Protein AF-0000000081641630 (afdb_homodimer)

Solvent-accessible surface area (backbone atoms only — not comparable to full-atom values): 17815 Å² total; per-residue (Å²): 128,77,68,77,61,37,68,64,51,70,68,59,49,27,47,56,30,11,55,51,42,49,49,49,49,51,52,48,41,62,72,58,38,92,75,31,48,50,76,44,72,82,42,74,67,51,36,57,51,24,17,53,51,39,49,52,48,48,52,51,45,73,73,31,63,86,74,48,56,69,68,59,50,37,53,52,44,39,53,50,51,50,49,49,36,38,51,52,35,52,58,31,46,74,74,73,62,45,46,53,51,28,66,85,47,90,57,39,56,95,24,46,33,52,59,81,44,48,65,58,41,42,54,48,46,50,48,40,44,67,61,44,50,53,49,54,74,30,27,25,38,42,67,76,80,74,70,70,73,68,72,68,78,75,78,68,76,71,83,119,128,79,68,76,60,37,69,63,51,70,68,59,49,26,48,54,28,11,55,50,43,49,48,49,49,52,54,50,41,63,72,58,38,93,76,30,48,51,76,44,70,84,42,75,66,51,37,58,50,24,18,54,50,39,49,50,46,49,52,51,45,73,73,32,64,87,76,47,56,68,69,58,50,38,52,50,44,40,52,50,51,49,48,49,37,38,51,53,34,54,59,31,46,75,73,73,61,45,44,54,51,28,66,87,49,90,58,40,55,95,24,46,32,50,60,80,46,48,63,56,41,41,54,48,44,49,46,40,45,68,62,44,48,52,47,54,74,29,28,24,40,42,67,78,79,76,70,72,71,67,73,63,77,73,76,69,76,72,84,120

Sequence (320 aa):
MGSPPEPLNRLIRSYIYAIHGYFLEKIFAAMVGDDSPFQRAGSPGSFLVYSCCGLTMEYVYLGLRTECCLLTRCVLYILCIYSWEFGTGGLLSLVGACPWDYSEYTYHLMGLVALEYFLFWFVGSLLLEKLVICNTLRLLLAEPWKTEKKRMPRFELKDDMGSPPEPLNRLIRSYIYAIHGYFLEKIFAAMVGDDSPFQRAGSPGSFLVYSCCGLTMEYVYLGLRTECCLLTRCVLYILCIYSWEFGTGGLLSLVGACPWDYSEYTYHLMGLVALEYFLFWFVGSLLLEKLVICNTLRLLLAEPWKTEKKRMPRFELKDD

InterPro domains:
  IPR010540 Putative ABC-transporter type IV CmpB/TMEM229 [PF06541] (16-140)

Nearest PDB structures (foldseek):
  8wc6-assembly1_R  TM=2.377E-01  e=7.308E+00  Mus musculus
  8wc6-assembly1_R  TM=2.377E-01  e=5.429E+00  Mus musculus

Structure (mmCIF, N/CA/C/O backbone):
data_AF-0000000081641630-model_v1
#
loop_
_entity.id
_entity.type
_entity.pdbx_description
1 polymer 'Transmembrane protein 229b-like'
#
loop_
_atom_site.group_PDB
_atom_site.id
_atom_site.type_symbol
_atom_site.label_atom_id
_atom_site.label_alt_id
_atom_site.label_comp_id
_atom_site.label_asym_id
_atom_site.label_entity_id
_atom_site.label_seq_id
_atom_site.pdbx_PDB_ins_code
_atom_site.Cartn_x
_atom_site.Cartn_y
_atom_site.Cartn_z
_atom_site.occupancy
_atom_site.B_iso_or_equiv
_atom_site.auth_seq_id
_atom_site.auth_comp_id
_atom_site.auth_asym_id
_atom_site.auth_atom_id
_atom_site.pdbx_PDB_model_num
ATOM 1 N N . MET A 1 1 ? 28.562 -5.375 -17.156 1 45.91 1 MET A N 1
ATOM 2 C CA . MET A 1 1 ? 28.406 -4.797 -15.828 1 45.91 1 MET A CA 1
ATOM 3 C C . MET A 1 1 ? 27.062 -4.066 -15.719 1 45.91 1 MET A C 1
ATOM 5 O O . MET A 1 1 ? 26.766 -3.188 -16.531 1 45.91 1 MET A O 1
ATOM 9 N N . GLY A 1 2 ? 26.047 -4.617 -15.125 1 61.19 2 GLY A N 1
ATOM 10 C CA . GLY A 1 2 ? 24.719 -4.027 -15.234 1 61.19 2 GLY A CA 1
ATOM 11 C C . GLY A 1 2 ? 24.672 -2.59 -14.758 1 61.19 2 GLY A C 1
ATOM 12 O O . GLY A 1 2 ? 25.609 -2.104 -14.125 1 61.19 2 GLY A O 1
ATOM 13 N N . SER A 1 3 ? 23.969 -1.758 -15.352 1 77.44 3 SER A N 1
ATOM 14 C CA . SER A 1 3 ? 23.812 -0.358 -14.969 1 77.44 3 SER A CA 1
ATOM 15 C C . SER A 1 3 ? 23.625 -0.212 -13.461 1 77.44 3 SER A C 1
ATOM 17 O O . SER A 1 3 ? 23.031 -1.077 -12.82 1 77.44 3 SER A O 1
ATOM 19 N N . PRO A 1 4 ? 24.375 0.74 -12.859 1 88.12 4 PRO A N 1
ATOM 20 C CA . PRO A 1 4 ? 24.25 0.964 -11.414 1 88.12 4 PRO A CA 1
ATOM 21 C C . PRO A 1 4 ? 22.797 1.201 -10.992 1 88.12 4 PRO A C 1
ATOM 23 O O . PRO A 1 4 ? 22 1.707 -11.781 1 88.12 4 PRO A O 1
ATOM 26 N N . PRO A 1 5 ? 22.438 0.765 -9.883 1 92.44 5 PRO A N 1
ATOM 27 C CA . PRO A 1 5 ? 21.094 1.027 -9.367 1 92.44 5 PRO A CA 1
ATOM 28 C C . PRO A 1 5 ? 20.766 2.518 -9.305 1 92.44 5 PRO A C 1
ATOM 30 O O . PRO A 1 5 ? 21.641 3.336 -9.023 1 92.44 5 PRO A O 1
ATOM 33 N N . GLU A 1 6 ? 19.578 2.83 -9.602 1 95.19 6 GLU A N 1
ATOM 34 C CA . GLU A 1 6 ? 19.141 4.223 -9.656 1 95.19 6 GLU A CA 1
ATOM 35 C C . GLU A 1 6 ? 18.062 4.504 -8.609 1 95.19 6 GLU A C 1
ATOM 37 O O . GLU A 1 6 ? 17.266 3.621 -8.266 1 95.19 6 GLU A O 1
ATOM 42 N N . PRO A 1 7 ? 18.078 5.789 -8.141 1 95.38 7 PRO A N 1
ATOM 43 C CA . PRO A 1 7 ? 16.984 6.156 -7.25 1 95.38 7 PRO A CA 1
ATOM 44 C C . PRO A 1 7 ? 15.609 6.027 -7.914 1 95.38 7 PRO A C 1
ATOM 46 O O . PRO A 1 7 ? 15.508 6.109 -9.141 1 95.38 7 PRO A O 1
ATOM 49 N N . LEU A 1 8 ? 14.641 5.805 -7.062 1 96.31 8 LEU A N 1
ATOM 50 C CA . LEU A 1 8 ? 13.289 5.699 -7.594 1 96.31 8 LEU A CA 1
ATOM 51 C C . LEU A 1 8 ? 12.867 7.004 -8.266 1 96.31 8 LEU A C 1
ATOM 53 O O . LEU A 1 8 ? 13.156 8.086 -7.758 1 96.31 8 LEU A O 1
ATOM 57 N N . ASN A 1 9 ? 12.258 6.863 -9.398 1 96.19 9 ASN A N 1
ATOM 58 C CA . ASN A 1 9 ? 11.773 8.078 -10.055 1 96.19 9 ASN A CA 1
ATOM 59 C C . ASN A 1 9 ? 10.57 8.664 -9.32 1 96.19 9 ASN A C 1
ATOM 61 O O . ASN A 1 9 ? 10.039 8.047 -8.391 1 96.19 9 ASN A O 1
ATOM 65 N N . ARG A 1 10 ? 10.164 9.844 -9.742 1 96.25 10 ARG A N 1
ATOM 66 C CA . ARG A 1 10 ? 9.109 10.586 -9.062 1 96.25 10 ARG A CA 1
ATOM 67 C C . ARG A 1 10 ? 7.789 9.836 -9.117 1 96.25 10 ARG A C 1
ATOM 69 O O . ARG A 1 10 ? 7.012 9.867 -8.156 1 96.25 10 ARG A O 1
ATOM 76 N N . LEU A 1 11 ? 7.508 9.164 -10.148 1 95.12 11 LEU A N 1
ATOM 77 C CA . LEU A 1 11 ? 6.246 8.453 -10.328 1 95.12 11 LEU A CA 1
ATOM 78 C C . LEU A 1 11 ? 6.133 7.289 -9.352 1 95.12 11 LEU A C 1
ATOM 80 O O . LEU A 1 11 ? 5.078 7.082 -8.742 1 95.12 11 LEU A O 1
ATOM 84 N N . ILE A 1 12 ? 7.191 6.574 -9.172 1 95.94 12 ILE A N 1
ATOM 85 C CA . ILE A 1 12 ? 7.176 5.434 -8.258 1 95.94 12 ILE A CA 1
ATOM 86 C C . ILE A 1 12 ? 7.094 5.93 -6.812 1 95.94 12 ILE A C 1
ATOM 88 O O . ILE A 1 12 ? 6.379 5.352 -5.992 1 95.94 12 ILE A O 1
ATOM 92 N N . ARG A 1 13 ? 7.785 6.992 -6.566 1 97.69 13 ARG A N 1
ATOM 93 C CA . ARG A 1 13 ? 7.715 7.547 -5.219 1 97.69 13 ARG A CA 1
ATOM 94 C C . ARG A 1 13 ? 6.309 8.039 -4.902 1 97.69 13 ARG A C 1
ATOM 96 O O . ARG A 1 13 ? 5.797 7.812 -3.803 1 97.69 13 ARG A O 1
ATOM 103 N N . SER A 1 14 ? 5.727 8.711 -5.867 1 96.56 14 SER A N 1
ATOM 104 C CA . SER A 1 14 ? 4.371 9.203 -5.648 1 96.56 14 SER A CA 1
ATOM 105 C C . SER A 1 14 ? 3.396 8.047 -5.422 1 96.56 14 SER A C 1
ATOM 107 O O . SER A 1 14 ? 2.438 8.18 -4.66 1 96.56 14 SER A O 1
ATOM 109 N N . TYR A 1 15 ? 3.607 6.953 -6.117 1 96.31 15 TYR A N 1
ATOM 110 C CA . TYR A 1 15 ? 2.793 5.762 -5.914 1 96.31 15 TYR A CA 1
ATOM 111 C C . TYR A 1 15 ? 2.945 5.227 -4.496 1 96.31 15 TYR A C 1
ATOM 113 O O . TYR A 1 15 ? 1.959 4.859 -3.855 1 96.31 15 TYR A O 1
ATOM 121 N N . ILE A 1 16 ? 4.176 5.148 -3.998 1 97 16 ILE A N 1
ATOM 122 C CA . ILE A 1 16 ? 4.453 4.691 -2.641 1 97 16 ILE A CA 1
ATOM 123 C C . ILE A 1 16 ? 3.715 5.574 -1.637 1 97 16 ILE A C 1
ATOM 125 O O . ILE A 1 16 ? 3.092 5.07 -0.698 1 97 16 ILE A O 1
ATOM 129 N N . TYR A 1 17 ? 3.695 6.844 -1.863 1 97.38 17 TYR A N 1
ATOM 130 C CA . TYR A 1 17 ? 3.01 7.773 -0.969 1 97.38 17 TYR A CA 1
ATOM 131 C C . TYR A 1 17 ? 1.5 7.574 -1.03 1 97.38 17 TYR A C 1
ATOM 133 O O . TYR A 1 17 ? 0.823 7.586 0 1 97.38 17 TYR A O 1
ATOM 141 N N . ALA A 1 18 ? 1.044 7.332 -2.223 1 95.06 18 ALA A N 1
ATOM 142 C CA . ALA A 1 18 ? -0.393 7.164 -2.422 1 95.06 18 ALA A CA 1
ATOM 143 C C . ALA A 1 18 ? -0.904 5.922 -1.695 1 95.06 18 ALA A C 1
ATOM 145 O O . ALA A 1 18 ? -1.926 5.973 -1.007 1 95.06 18 ALA A O 1
ATOM 146 N N . ILE A 1 19 ? -0.229 4.875 -1.849 1 93.69 19 ILE A N 1
ATOM 147 C CA . ILE A 1 19 ? -0.702 3.621 -1.269 1 93.69 19 ILE A CA 1
ATOM 148 C C . ILE A 1 19 ? -0.63 3.697 0.254 1 93.69 19 ILE A C 1
ATOM 150 O O . ILE A 1 19 ? -1.494 3.16 0.951 1 93.69 19 ILE A O 1
ATOM 154 N N . HIS A 1 20 ? 0.364 4.34 0.83 1 94.81 20 HIS A N 1
ATOM 155 C CA . HIS A 1 20 ? 0.468 4.48 2.277 1 94.81 20 HIS A CA 1
ATOM 156 C C . HIS A 1 20 ? -0.585 5.445 2.814 1 94.81 20 HIS A C 1
ATOM 158 O O . HIS A 1 20 ? -1.124 5.238 3.904 1 94.81 20 HIS A O 1
ATOM 164 N N . GLY A 1 21 ? -0.777 6.535 2.068 1 91.75 21 GLY A N 1
ATOM 165 C CA . GLY A 1 21 ? -1.865 7.418 2.455 1 91.75 21 GLY A CA 1
ATOM 166 C C . GLY A 1 21 ? -3.213 6.723 2.494 1 91.75 21 GLY A C 1
ATOM 167 O O . GLY A 1 21 ? -3.984 6.906 3.439 1 91.75 21 GLY A O 1
ATOM 168 N N . TYR A 1 22 ? -3.432 5.965 1.44 1 89.19 22 TYR A N 1
ATOM 169 C CA . TYR A 1 22 ? -4.668 5.195 1.374 1 89.19 22 TYR A CA 1
ATOM 170 C C . TYR A 1 22 ? -4.766 4.219 2.543 1 89.19 22 TYR A C 1
ATOM 172 O O . TYR A 1 22 ? -5.828 4.082 3.156 1 89.19 22 TYR A O 1
ATOM 180 N N . PHE A 1 23 ? -3.719 3.611 2.842 1 88.25 23 PHE A N 1
ATOM 181 C CA . PHE A 1 23 ? -3.652 2.662 3.945 1 88.25 23 PHE A CA 1
ATOM 182 C C . PHE A 1 23 ? -3.938 3.352 5.273 1 88.25 23 PHE A C 1
ATOM 184 O O . PHE A 1 23 ? -4.715 2.848 6.086 1 88.25 23 PHE A O 1
ATOM 191 N N . LEU A 1 24 ? -3.371 4.453 5.531 1 87.88 24 LEU A N 1
ATOM 192 C CA . LEU A 1 24 ? -3.592 5.207 6.758 1 87.88 24 LEU A CA 1
ATOM 193 C C . LEU A 1 24 ? -5.039 5.68 6.852 1 87.88 24 LEU A C 1
ATOM 195 O O . LEU A 1 24 ? -5.613 5.711 7.941 1 87.88 24 LEU A O 1
ATOM 199 N N . GLU A 1 25 ? -5.555 6.062 5.754 1 86.31 25 GLU A N 1
ATOM 200 C CA . GLU A 1 25 ? -6.961 6.453 5.723 1 86.31 25 GLU A CA 1
ATOM 201 C C . GLU A 1 25 ? -7.859 5.312 6.188 1 86.31 25 GLU A C 1
ATOM 203 O O . GLU A 1 25 ? -8.789 5.523 6.973 1 86.31 25 GLU A O 1
ATOM 208 N N . LYS A 1 26 ? -7.582 4.168 5.742 1 83.12 26 LYS A N 1
ATOM 209 C CA . LYS A 1 26 ? -8.414 3.023 6.105 1 83.12 26 LYS A CA 1
ATOM 210 C C . LYS A 1 26 ? -8.242 2.664 7.578 1 83.12 26 LYS A C 1
ATOM 212 O O . LYS A 1 26 ? -9.203 2.271 8.242 1 83.12 26 LYS A O 1
ATOM 217 N N . ILE A 1 27 ? -7.02 2.762 8.07 1 79.81 27 ILE A N 1
ATOM 218 C CA . ILE A 1 27 ? -6.773 2.539 9.492 1 79.81 27 ILE A CA 1
ATOM 219 C C . ILE A 1 27 ? -7.547 3.566 10.32 1 79.81 27 ILE A C 1
ATOM 221 O O . ILE A 1 27 ? -8.195 3.217 11.305 1 79.81 27 ILE A O 1
ATOM 225 N N . PHE A 1 28 ? -7.496 4.785 9.914 1 82.31 28 PHE A N 1
ATOM 226 C CA . PHE A 1 28 ? -8.188 5.863 10.609 1 82.31 28 PHE A CA 1
ATOM 227 C C . PHE A 1 28 ? -9.695 5.625 10.617 1 82.31 28 PHE A C 1
ATOM 229 O O . PHE A 1 28 ? -10.344 5.754 11.656 1 82.31 28 PHE A O 1
ATOM 236 N N . ALA A 1 29 ? -10.219 5.336 9.438 1 81.44 29 ALA A N 1
ATOM 237 C CA . ALA A 1 29 ? -11.656 5.086 9.328 1 81.44 29 ALA A CA 1
ATOM 238 C C . ALA A 1 29 ? -12.078 3.914 10.211 1 81.44 29 ALA A C 1
ATOM 240 O O . ALA A 1 29 ? -13.141 3.951 10.828 1 81.44 29 ALA A O 1
ATOM 241 N N . ALA A 1 30 ? -11.328 2.873 10.289 1 77.25 30 ALA A N 1
ATOM 242 C CA . ALA A 1 30 ? -11.625 1.708 11.117 1 77.25 30 ALA A CA 1
ATOM 243 C C . ALA A 1 30 ? -11.57 2.062 12.602 1 77.25 30 ALA A C 1
ATOM 245 O O . ALA A 1 30 ? -12.359 1.547 13.398 1 77.25 30 ALA A O 1
ATOM 246 N N . MET A 1 31 ? -10.633 2.977 12.992 1 78.38 31 MET A N 1
ATOM 247 C CA . MET A 1 31 ? -10.453 3.375 14.391 1 78.38 31 MET A CA 1
ATOM 248 C C . MET A 1 31 ? -11.609 4.242 14.859 1 78.38 31 MET A C 1
ATOM 250 O O . MET A 1 31 ? -12.055 4.125 16 1 78.38 31 MET A O 1
ATOM 254 N N . VAL A 1 32 ? -12.078 5.098 13.977 1 79.31 32 VAL A N 1
ATOM 255 C CA . VAL A 1 32 ? -13.156 6.004 14.344 1 79.31 32 VAL A CA 1
ATOM 256 C C . VAL A 1 32 ? -14.492 5.266 14.289 1 79.31 32 VAL A C 1
ATOM 258 O O . VAL A 1 32 ? -15.414 5.578 15.047 1 79.31 32 VAL A O 1
ATOM 261 N N . GLY A 1 33 ? -14.617 4.25 13.344 1 76.5 33 GLY A N 1
ATOM 262 C CA . GLY A 1 3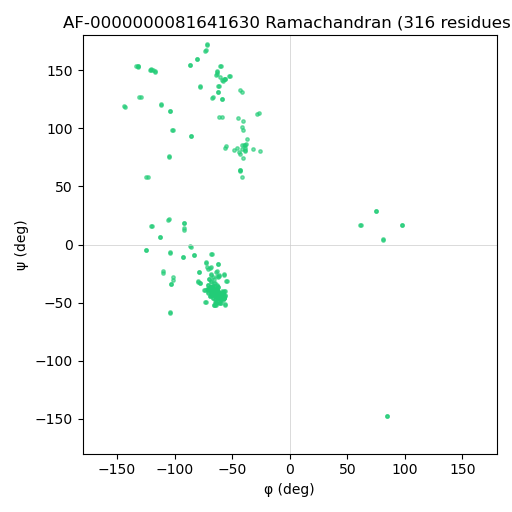3 ? -15.797 3.404 13.297 1 76.5 33 GLY A CA 1
ATOM 263 C C . GLY A 1 33 ? -16.938 4.02 12.508 1 76.5 33 GLY A C 1
ATOM 264 O O . GLY A 1 33 ? -16.719 4.672 11.492 1 76.5 33 GLY A O 1
ATOM 265 N N . ASP A 1 34 ? -18.156 3.689 12.984 1 72.94 34 ASP A N 1
ATOM 266 C CA . ASP A 1 34 ? -19.391 4.035 12.289 1 72.94 34 ASP A CA 1
ATOM 267 C C . ASP A 1 34 ? -19.578 5.551 12.227 1 72.94 34 ASP A C 1
ATOM 269 O O . ASP A 1 34 ? -20.234 6.059 11.312 1 72.94 34 ASP A O 1
ATOM 273 N N . ASP A 1 35 ? -18.969 6.207 13.117 1 75.69 35 ASP A N 1
ATOM 274 C CA . ASP A 1 35 ? -19.109 7.66 13.156 1 75.69 35 ASP A CA 1
ATOM 275 C C . ASP A 1 35 ? -18.016 8.336 12.336 1 75.69 35 ASP A C 1
ATOM 277 O O . ASP A 1 35 ? -17.797 9.547 12.469 1 75.69 35 ASP A O 1
ATOM 281 N N . SER A 1 36 ? -17.344 7.48 11.516 1 78.88 36 SER A N 1
ATOM 282 C CA . SER A 1 36 ? -16.281 8.055 10.695 1 78.88 36 SER A CA 1
ATOM 283 C C . SER A 1 36 ? -16.828 9.094 9.727 1 78.88 36 SER A C 1
ATOM 285 O O . SER A 1 36 ? -17.875 8.883 9.109 1 78.88 36 SER A O 1
ATOM 287 N N . PRO A 1 37 ? -16.078 10.297 9.75 1 78.5 37 PRO A N 1
ATOM 288 C CA . PRO A 1 37 ? -16.531 11.328 8.812 1 78.5 37 PRO A CA 1
ATOM 289 C C . PRO A 1 37 ? -16.297 10.938 7.352 1 78.5 37 PRO A C 1
ATOM 291 O O . PRO A 1 37 ? -16.812 11.602 6.445 1 78.5 37 PRO A O 1
ATOM 294 N N . PHE A 1 38 ? -15.602 9.875 7.25 1 75.38 38 PHE A N 1
ATOM 295 C CA . PHE A 1 38 ? -15.312 9.414 5.895 1 75.38 38 PHE A CA 1
ATOM 296 C C . PHE A 1 38 ? -16.453 8.547 5.363 1 75.38 38 PHE A C 1
ATOM 298 O O . PHE A 1 38 ? -16.547 7.371 5.711 1 75.38 38 PHE A O 1
ATOM 305 N N . GLN A 1 39 ? -17.344 9.203 4.684 1 66.56 39 GLN A N 1
ATOM 306 C CA . GLN A 1 39 ? -18.484 8.5 4.113 1 66.56 39 GLN A CA 1
ATOM 307 C C . GLN A 1 39 ? -18.047 7.566 2.984 1 66.56 39 GLN A C 1
ATOM 309 O O . GLN A 1 39 ? -18.641 6.508 2.785 1 66.56 39 GLN A O 1
ATOM 314 N N . ARG A 1 40 ? -17.109 8.039 2.291 1 64.62 40 ARG A N 1
ATOM 315 C CA . ARG A 1 40 ? -16.594 7.246 1.183 1 64.62 40 ARG A CA 1
ATOM 316 C C . ARG A 1 40 ? -15.086 7.035 1.315 1 64.62 40 ARG A C 1
ATOM 318 O O . ARG A 1 40 ? -14.312 7.477 0.462 1 64.62 40 ARG A O 1
ATOM 325 N N . ALA A 1 41 ? -14.719 6.457 2.404 1 62.56 41 ALA A N 1
ATOM 326 C CA . ALA A 1 41 ? -13.32 6.121 2.635 1 62.56 41 ALA A CA 1
ATOM 327 C C . ALA A 1 41 ? -12.789 5.195 1.543 1 62.56 41 ALA A C 1
ATOM 329 O O . ALA A 1 41 ? -13.469 4.246 1.146 1 62.56 41 ALA A O 1
ATOM 330 N N . GLY A 1 42 ? -11.688 5.668 0.932 1 64.44 42 GLY A N 1
ATOM 331 C CA . GLY A 1 42 ? -11.055 4.777 -0.029 1 64.44 42 GLY A CA 1
ATOM 332 C C . GLY A 1 42 ? -11.461 5.062 -1.463 1 64.44 42 GLY A C 1
ATOM 333 O O . GLY A 1 42 ? -11.398 4.176 -2.318 1 64.44 42 GLY A O 1
ATOM 334 N N . SER A 1 43 ? -12 6.203 -1.702 1 73.69 43 SER A N 1
ATOM 335 C CA . SER A 1 43 ? -12.32 6.59 -3.072 1 73.69 43 SER A CA 1
ATOM 336 C C . SER A 1 43 ? -11.062 6.691 -3.924 1 73.69 43 SER A C 1
ATOM 338 O O . SER A 1 43 ? -9.969 6.906 -3.398 1 73.69 43 SER A O 1
ATOM 340 N N . PRO A 1 44 ? -11.227 6.398 -5.219 1 72.62 44 PRO A N 1
ATOM 341 C CA . PRO A 1 44 ? -10.062 6.516 -6.105 1 72.62 44 PRO A CA 1
ATOM 342 C C . PRO A 1 44 ? -9.422 7.898 -6.051 1 72.62 44 PRO A C 1
ATOM 344 O O . PRO A 1 44 ? -8.203 8.023 -6.199 1 72.62 44 PRO A O 1
ATOM 347 N N . GLY A 1 45 ? -10.258 8.898 -5.812 1 77.31 45 GLY A N 1
ATOM 348 C CA . GLY A 1 45 ? -9.742 10.258 -5.723 1 77.31 45 GLY A CA 1
ATOM 349 C C . GLY A 1 45 ? -8.766 10.453 -4.582 1 77.31 45 GLY A C 1
ATOM 350 O O . GLY A 1 45 ? -7.836 11.258 -4.684 1 77.31 45 GLY A O 1
ATOM 351 N N . SER A 1 46 ? -8.945 9.672 -3.588 1 83.5 46 SER A N 1
ATOM 352 C CA . SER A 1 46 ? -8.055 9.773 -2.436 1 83.5 46 SER A CA 1
ATOM 353 C C . SER A 1 46 ? -6.629 9.375 -2.797 1 83.5 46 SER A C 1
ATOM 355 O O . SER A 1 46 ? -5.664 9.93 -2.266 1 83.5 46 SER A O 1
ATOM 357 N N . PHE A 1 47 ? -6.543 8.492 -3.766 1 86.88 47 PHE A N 1
ATOM 358 C CA . PHE A 1 47 ? -5.227 8.047 -4.199 1 86.88 47 PHE A CA 1
ATOM 359 C C . PHE A 1 47 ? -4.434 9.203 -4.797 1 86.88 47 PHE A C 1
ATOM 361 O O . PHE A 1 47 ? -3.248 9.367 -4.5 1 86.88 47 PHE A O 1
ATOM 368 N N . LEU A 1 48 ? -5.117 10.016 -5.617 1 85.75 48 LEU A N 1
ATOM 369 C CA . LEU A 1 48 ? -4.469 11.156 -6.246 1 85.75 48 LEU A CA 1
ATOM 370 C C . LEU A 1 48 ? -4.074 12.203 -5.207 1 85.75 48 LEU A C 1
ATOM 372 O O . LEU A 1 48 ? -2.98 12.766 -5.273 1 85.75 48 LEU A O 1
ATOM 376 N N . VAL A 1 49 ? -4.902 12.375 -4.219 1 88.69 49 VAL A N 1
ATOM 377 C CA . VAL A 1 49 ? -4.645 13.367 -3.176 1 88.69 49 VAL A CA 1
ATOM 378 C C . VAL A 1 49 ? -3.436 12.938 -2.348 1 88.69 49 VAL A C 1
ATOM 380 O O . VAL A 1 49 ? -2.535 13.742 -2.094 1 88.69 49 VAL A O 1
ATOM 383 N N . TYR A 1 50 ? -3.355 11.727 -2.031 1 92.62 50 TYR A N 1
ATOM 384 C CA . TYR A 1 50 ? -2.266 11.234 -1.194 1 92.62 50 TYR A CA 1
ATOM 385 C C . TYR A 1 50 ? -0.945 11.25 -1.956 1 92.62 50 TYR A C 1
ATOM 387 O O . TYR A 1 50 ? 0.114 11.484 -1.37 1 92.62 50 TYR A O 1
ATOM 395 N N . SER A 1 51 ? -1.098 10.977 -3.23 1 93.69 51 SER A N 1
ATOM 396 C CA . SER A 1 51 ? 0.093 11.078 -4.066 1 93.69 51 SER A CA 1
ATOM 397 C C . SER A 1 51 ? 0.661 12.492 -4.047 1 93.69 51 SER A C 1
ATOM 399 O O . SER A 1 51 ? 1.852 12.688 -3.791 1 93.69 51 SER A O 1
ATOM 401 N N . CYS A 1 52 ? -0.131 13.477 -4.273 1 92.5 52 CYS A N 1
ATOM 402 C CA . CYS A 1 52 ? 0.295 14.867 -4.344 1 92.5 52 CYS A CA 1
ATOM 403 C C . CYS A 1 52 ? 0.749 15.367 -2.977 1 92.5 52 CYS A C 1
ATOM 405 O O . CYS A 1 52 ? 1.775 16.031 -2.867 1 92.5 52 CYS A O 1
ATOM 407 N N . CYS A 1 53 ? -0.02 15 -2.008 1 92.81 53 CYS A N 1
ATOM 408 C CA . CYS A 1 53 ? 0.339 15.414 -0.656 1 92.81 53 CYS A CA 1
ATOM 409 C C . CYS A 1 53 ? 1.683 14.82 -0.244 1 92.81 53 CYS A C 1
ATOM 411 O O . CYS A 1 53 ? 2.525 15.523 0.318 1 92.81 53 CYS A O 1
ATOM 413 N N . GLY A 1 54 ? 1.86 13.586 -0.556 1 95.5 54 GLY A N 1
ATOM 414 C CA . GLY A 1 54 ? 3.127 12.938 -0.239 1 95.5 54 GLY A CA 1
ATOM 415 C C . GLY A 1 54 ? 4.312 13.586 -0.929 1 95.5 54 GLY A C 1
ATOM 416 O O . GLY A 1 54 ? 5.367 13.773 -0.319 1 95.5 54 GLY A O 1
ATOM 417 N N . LEU A 1 55 ? 4.168 13.938 -2.176 1 96.56 55 LEU A N 1
ATOM 418 C CA . LEU A 1 55 ? 5.242 14.594 -2.912 1 96.56 55 LEU A CA 1
ATOM 419 C C . LEU A 1 55 ? 5.551 15.961 -2.32 1 96.56 55 LEU A C 1
ATOM 421 O O . LEU A 1 55 ? 6.715 16.359 -2.23 1 96.56 55 LEU A O 1
ATOM 425 N N . THR A 1 56 ? 4.492 16.688 -1.945 1 95.31 56 THR A N 1
ATOM 426 C CA . THR A 1 56 ? 4.691 17.984 -1.325 1 95.31 56 THR A CA 1
ATOM 427 C C . THR A 1 56 ? 5.453 17.859 -0.01 1 95.31 56 THR A C 1
ATOM 429 O O . THR A 1 56 ? 6.375 18.625 0.265 1 95.31 56 THR A O 1
ATOM 432 N N . MET A 1 57 ? 5.109 16.875 0.741 1 95.5 57 MET A N 1
ATOM 433 C CA . MET A 1 57 ? 5.793 16.656 2.012 1 95.5 57 MET A CA 1
ATOM 434 C C . MET A 1 57 ? 7.25 16.281 1.786 1 95.5 57 MET A C 1
ATOM 436 O O . MET A 1 57 ? 8.133 16.688 2.545 1 95.5 57 MET A O 1
ATOM 440 N N . GLU A 1 58 ? 7.465 15.438 0.789 1 97.06 58 GLU A N 1
ATOM 441 C CA . GLU A 1 58 ? 8.836 15.102 0.434 1 97.06 58 GLU A CA 1
ATOM 442 C C . GLU A 1 58 ? 9.648 16.359 0.117 1 97.06 58 GLU A C 1
ATOM 444 O O . GLU A 1 58 ? 10.797 16.484 0.541 1 97.06 58 GLU A O 1
ATOM 449 N N . TYR A 1 59 ? 9.047 17.25 -0.635 1 95.62 59 TYR A N 1
ATOM 450 C CA . TYR A 1 59 ? 9.703 18.5 -0.992 1 95.62 59 TYR A CA 1
ATOM 451 C C . TYR A 1 59 ? 10.039 19.312 0.253 1 95.62 59 TYR A C 1
ATOM 453 O O . TYR A 1 59 ? 11.133 19.875 0.357 1 95.62 59 TYR A O 1
ATOM 461 N N . VAL A 1 60 ? 9.086 19.422 1.141 1 94.25 60 VAL A N 1
ATOM 462 C CA . VAL A 1 60 ? 9.305 20.141 2.391 1 94.25 60 VAL A CA 1
ATOM 463 C C . VAL A 1 60 ? 10.438 19.484 3.176 1 94.25 60 VAL A C 1
ATOM 465 O O . VAL A 1 60 ? 11.328 20.156 3.691 1 94.25 60 VAL A O 1
ATOM 468 N N . TYR A 1 61 ? 10.398 18.172 3.287 1 95.12 61 TYR A N 1
ATOM 469 C CA . TYR A 1 61 ? 11.414 17.406 4.004 1 95.12 61 TYR A CA 1
ATOM 470 C C . TYR A 1 61 ? 12.805 17.688 3.439 1 95.12 61 TYR A C 1
ATOM 472 O O . TYR A 1 61 ? 13.727 18.031 4.184 1 95.12 61 TYR A O 1
ATOM 480 N N . LEU A 1 62 ? 12.969 17.562 2.146 1 94.12 62 LEU A N 1
ATOM 481 C CA . LEU A 1 62 ? 14.266 17.734 1.508 1 94.12 62 LEU A CA 1
ATOM 482 C C . LEU A 1 62 ? 14.773 19.156 1.65 1 94.12 62 LEU A C 1
ATOM 484 O O . LEU A 1 62 ? 15.969 19.391 1.819 1 94.12 62 LEU A O 1
ATOM 488 N N . GLY A 1 63 ? 13.859 20.094 1.648 1 93.38 63 GLY A N 1
ATOM 489 C CA . GLY A 1 63 ? 14.242 21.5 1.733 1 93.38 63 GLY A CA 1
ATOM 490 C C . GLY A 1 63 ? 14.586 21.938 3.145 1 93.38 63 GLY A C 1
ATOM 491 O O . GLY A 1 63 ? 15.391 22.844 3.336 1 93.38 63 GLY A O 1
ATOM 492 N N . LEU A 1 64 ? 14.047 21.219 4.133 1 92.25 64 LEU A N 1
ATOM 493 C CA . LEU A 1 64 ? 14.125 21.797 5.473 1 92.25 64 LEU A CA 1
ATOM 494 C C . LEU A 1 64 ? 14.789 20.812 6.438 1 92.25 64 LEU A C 1
ATOM 496 O O . LEU A 1 64 ? 15.023 21.156 7.602 1 92.25 64 LEU A O 1
ATOM 500 N N . ARG A 1 65 ? 15.086 19.672 6.043 1 87.12 65 ARG A N 1
ATOM 501 C CA . ARG A 1 65 ? 15.586 18.625 6.934 1 87.12 65 ARG A CA 1
ATOM 502 C C . ARG A 1 65 ? 16.844 19.078 7.664 1 87.12 65 ARG A C 1
ATOM 504 O O . ARG A 1 65 ? 17.109 18.641 8.789 1 87.12 65 ARG A O 1
ATOM 511 N N . THR A 1 66 ? 17.578 20 7.094 1 84.94 66 THR A N 1
ATOM 512 C CA . THR A 1 66 ? 18.828 20.438 7.723 1 84.94 66 THR A CA 1
ATOM 513 C C . THR A 1 66 ? 18.641 21.797 8.391 1 84.94 66 THR A C 1
ATOM 515 O O . THR A 1 66 ? 19.484 22.234 9.172 1 84.94 66 THR A O 1
ATOM 518 N N . GLU A 1 67 ? 17.531 22.391 8.203 1 86.75 67 GLU A N 1
ATOM 519 C CA . GLU A 1 67 ? 17.359 23.797 8.609 1 86.75 67 GLU A CA 1
ATOM 520 C C . GLU A 1 67 ? 16.422 23.906 9.805 1 86.75 67 GLU A C 1
ATOM 522 O O . GLU A 1 67 ? 16.438 24.906 10.516 1 86.75 67 GLU A O 1
ATOM 527 N N . CYS A 1 68 ? 15.617 22.984 9.961 1 86 68 CYS A N 1
ATOM 528 C CA . CYS A 1 68 ? 14.562 23.125 10.961 1 86 68 CYS A CA 1
ATOM 529 C C . CYS A 1 68 ? 14.484 21.875 11.836 1 86 68 CYS A C 1
ATOM 531 O O . CYS A 1 68 ? 14.898 20.781 11.422 1 86 68 CYS A O 1
ATOM 533 N N . CYS A 1 69 ? 13.992 22.172 13.016 1 89.38 69 CYS A N 1
ATOM 534 C CA . CYS A 1 69 ? 13.773 21.031 13.906 1 89.38 69 CYS A CA 1
ATOM 535 C C . CYS A 1 69 ? 12.562 20.219 13.469 1 89.38 69 CYS A C 1
ATOM 537 O O . CYS A 1 69 ? 11.781 20.656 12.625 1 89.38 69 CYS A O 1
ATOM 539 N N . LEU A 1 70 ? 12.438 19.078 14.008 1 91.81 70 LEU A N 1
ATOM 540 C CA . LEU A 1 70 ? 11.391 18.141 13.625 1 91.81 70 LEU A CA 1
ATOM 541 C C . LEU A 1 70 ? 10.008 18.703 13.93 1 91.81 70 LEU A C 1
ATOM 543 O O . LEU A 1 70 ? 9.07 18.531 13.148 1 91.81 70 LEU A O 1
ATOM 547 N N . LEU A 1 71 ? 9.938 19.406 15.078 1 91.44 71 LEU A N 1
ATOM 548 C CA . LEU A 1 71 ? 8.648 19.953 15.492 1 91.44 71 LEU A CA 1
ATOM 549 C C . LEU A 1 71 ? 8.148 20.984 14.484 1 91.44 71 LEU A C 1
ATOM 551 O O . LEU A 1 71 ? 6.969 20.984 14.117 1 91.44 71 LEU A O 1
ATOM 555 N N . THR A 1 72 ? 9.047 21.812 14.039 1 92.25 72 THR A N 1
ATOM 556 C CA . THR A 1 72 ? 8.688 22.828 13.055 1 92.25 72 THR A CA 1
ATOM 557 C C . THR A 1 72 ? 8.273 22.188 11.734 1 92.25 72 THR A C 1
ATOM 559 O O . THR A 1 72 ? 7.293 22.609 11.117 1 92.25 72 THR A O 1
ATOM 562 N N . ARG A 1 73 ? 8.93 21.172 11.359 1 94.62 73 ARG A N 1
ATOM 563 C CA . ARG A 1 73 ? 8.578 20.484 10.117 1 94.62 73 ARG A CA 1
ATOM 564 C C . ARG A 1 73 ? 7.211 19.812 10.227 1 94.62 73 ARG A C 1
ATOM 566 O O . ARG A 1 73 ? 6.418 19.844 9.281 1 94.62 73 ARG A O 1
ATOM 573 N N . CYS A 1 74 ? 6.934 19.297 11.336 1 93.88 74 CYS A N 1
ATOM 574 C CA . CYS A 1 74 ? 5.645 18.641 11.531 1 93.88 74 CYS A CA 1
ATOM 575 C C . CYS A 1 74 ? 4.504 19.656 11.438 1 93.88 74 CYS A C 1
ATOM 577 O O . CYS A 1 74 ? 3.453 19.359 10.867 1 93.88 74 CYS A O 1
ATOM 579 N N . VAL A 1 75 ? 4.773 20.797 12.016 1 94.38 75 VAL A N 1
ATOM 580 C CA . VAL A 1 75 ? 3.768 21.859 11.938 1 94.38 75 VAL A CA 1
ATOM 581 C C . VAL A 1 75 ? 3.531 22.234 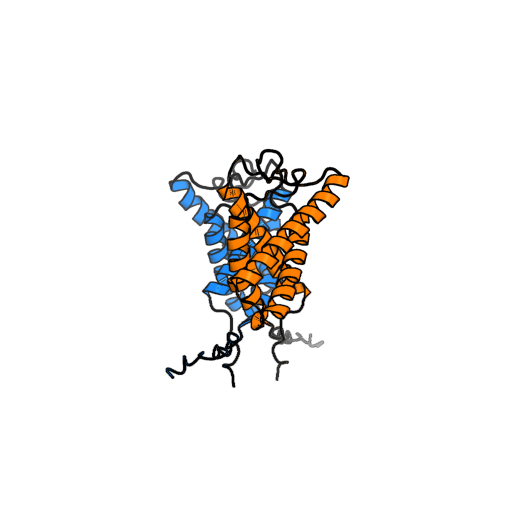10.477 1 94.38 75 VAL A C 1
ATOM 583 O O . VAL A 1 75 ? 2.387 22.406 10.047 1 94.38 75 VAL A O 1
ATOM 586 N N . LEU A 1 76 ? 4.57 22.328 9.758 1 94.62 76 LEU A N 1
ATOM 587 C CA . LEU A 1 76 ? 4.457 22.656 8.344 1 94.62 76 LEU A CA 1
ATOM 588 C C . LEU A 1 76 ? 3.723 21.547 7.59 1 94.62 76 LEU A C 1
ATOM 590 O O . LEU A 1 76 ? 2.92 21.828 6.695 1 94.62 76 LEU A O 1
ATOM 594 N N . TYR A 1 77 ? 3.998 20.281 7.922 1 96.12 77 TYR A N 1
ATOM 595 C CA . TYR A 1 77 ? 3.281 19.172 7.32 1 96.12 77 TYR A CA 1
ATOM 596 C C . TYR A 1 77 ? 1.784 19.281 7.586 1 96.12 77 TYR A C 1
ATOM 598 O O . TYR A 1 77 ? 0.971 19.062 6.684 1 96.12 77 TYR A O 1
ATOM 606 N N . ILE A 1 78 ? 1.476 19.594 8.805 1 95.88 78 ILE A N 1
ATOM 607 C CA . ILE A 1 78 ? 0.072 19.672 9.195 1 95.88 78 ILE A CA 1
ATOM 608 C C . ILE A 1 78 ? -0.619 20.781 8.398 1 95.88 78 ILE A C 1
ATOM 610 O O . ILE A 1 78 ? -1.733 20.594 7.902 1 95.88 78 ILE A O 1
ATOM 614 N N . LEU A 1 79 ? 0.048 21.875 8.289 1 94.62 79 LEU A N 1
ATOM 615 C CA . LEU A 1 79 ? -0.504 22.969 7.504 1 94.62 79 LEU A CA 1
ATOM 616 C C . LEU A 1 79 ? -0.703 22.562 6.051 1 94.62 79 LEU A C 1
ATOM 618 O O . LEU A 1 79 ? -1.716 22.891 5.434 1 94.62 79 LEU A O 1
ATOM 622 N N . CYS A 1 80 ? 0.279 21.844 5.523 1 93.5 80 CYS A N 1
ATOM 623 C CA . CYS A 1 80 ? 0.169 21.328 4.168 1 93.5 80 CYS A CA 1
ATOM 624 C C . CYS A 1 80 ? -1.029 20.391 4.035 1 93.5 80 CYS A C 1
ATOM 626 O O . CYS A 1 80 ? -1.804 20.5 3.084 1 93.5 80 CYS A O 1
ATOM 628 N N . ILE A 1 81 ? -1.196 19.5 4.949 1 94.06 81 ILE A N 1
ATOM 629 C CA . ILE A 1 81 ? -2.285 18.531 4.941 1 94.06 81 ILE A CA 1
ATOM 630 C C . ILE A 1 81 ? -3.627 19.266 4.988 1 94.06 81 ILE A C 1
ATOM 632 O O . ILE A 1 81 ? -4.527 18.969 4.195 1 94.06 81 ILE A O 1
ATOM 636 N N . TYR A 1 82 ? -3.707 20.234 5.895 1 94.75 82 TYR A N 1
ATOM 637 C CA . TYR A 1 82 ? -4.941 21 6 1 94.75 82 TYR A CA 1
ATOM 638 C C . TYR A 1 82 ? -5.219 21.766 4.715 1 94.75 82 TYR A C 1
ATOM 640 O O . TYR A 1 82 ? -6.371 21.875 4.289 1 94.75 82 TYR A O 1
ATOM 648 N N . SER A 1 83 ? -4.223 22.297 4.133 1 93.69 83 SER A N 1
ATOM 649 C CA . SER A 1 83 ? -4.391 23.031 2.879 1 93.69 83 SER A CA 1
ATOM 650 C C . SER A 1 83 ? -4.902 22.109 1.772 1 93.69 83 SER A C 1
ATOM 652 O O . SER A 1 83 ? -5.809 22.484 1.021 1 93.69 83 SER A O 1
ATOM 654 N N . TRP A 1 84 ? -4.297 20.938 1.68 1 91.25 84 TRP A N 1
ATOM 655 C CA . TRP A 1 84 ? -4.754 19.969 0.689 1 91.25 84 TRP A CA 1
ATOM 656 C C . TRP A 1 84 ? -6.191 19.547 0.959 1 91.25 84 TRP A C 1
ATOM 658 O O . TRP A 1 84 ? -6.992 19.422 0.029 1 91.25 84 TRP A O 1
ATOM 668 N N . GLU A 1 85 ? -6.5 19.312 2.219 1 90.44 85 GLU A N 1
ATOM 669 C CA . GLU A 1 85 ? -7.867 18.953 2.598 1 90.44 85 GLU A CA 1
ATOM 670 C C . GLU A 1 85 ? -8.852 20.047 2.186 1 90.44 85 GLU A C 1
ATOM 672 O O . GLU A 1 85 ? -9.883 19.75 1.57 1 90.44 85 GLU A O 1
ATOM 677 N N . PHE A 1 86 ? -8.461 21.203 2.51 1 93.94 86 PHE A N 1
ATOM 678 C CA . PHE A 1 86 ? -9.336 22.328 2.205 1 93.94 86 PHE A CA 1
ATOM 679 C C . PHE A 1 86 ? -9.461 22.531 0.7 1 93.94 86 PHE A C 1
ATOM 681 O O . PHE A 1 86 ? -10.562 22.688 0.179 1 93.94 86 PHE A O 1
ATOM 688 N N . GLY A 1 87 ? -8.367 22.5 0.036 1 93.56 87 GLY A N 1
ATOM 689 C CA . GLY A 1 87 ? -8.359 22.719 -1.401 1 93.56 87 GLY A CA 1
ATOM 690 C C . GLY A 1 87 ? -9.086 21.625 -2.176 1 93.56 87 GLY A C 1
ATOM 691 O O . GLY A 1 87 ? -9.953 21.922 -3.002 1 93.56 87 GLY A O 1
ATOM 692 N N . THR A 1 88 ? -8.727 20.406 -1.92 1 90.75 88 THR A N 1
ATOM 693 C CA . THR A 1 88 ? -9.328 19.297 -2.645 1 90.75 88 THR A CA 1
ATOM 694 C C . THR A 1 88 ? -10.789 19.125 -2.252 1 90.75 88 THR A C 1
ATOM 696 O O . THR A 1 88 ? -11.648 18.891 -3.111 1 90.75 88 THR A O 1
ATOM 699 N N . GLY A 1 89 ? -11.031 19.203 -0.93 1 90.38 89 GLY A N 1
ATOM 700 C CA . GLY A 1 89 ? -12.422 19.156 -0.496 1 90.38 89 GLY A CA 1
ATOM 701 C C . GLY A 1 89 ? -13.281 20.234 -1.12 1 90.38 89 GLY A C 1
ATOM 702 O O . GLY A 1 89 ? -14.414 19.969 -1.534 1 90.38 89 GLY A O 1
ATOM 703 N N . GLY A 1 90 ? -12.758 21.469 -1.119 1 93.38 90 GLY A N 1
ATOM 704 C CA . GLY A 1 90 ? -13.469 22.562 -1.766 1 93.38 90 GLY A CA 1
ATOM 705 C C . GLY A 1 90 ? -13.758 22.297 -3.232 1 93.38 90 GLY A C 1
ATOM 706 O O . GLY A 1 90 ? -14.875 22.5 -3.699 1 93.38 90 GLY A O 1
ATOM 707 N N . LEU A 1 91 ? -12.781 21.828 -3.951 1 91.12 91 LEU A N 1
ATOM 708 C CA . LEU A 1 91 ? -12.93 21.531 -5.375 1 91.12 91 LEU A CA 1
ATOM 709 C C . LEU A 1 91 ? -13.961 20.438 -5.598 1 91.12 91 LEU A C 1
ATOM 711 O O . LEU A 1 91 ? -14.836 20.562 -6.461 1 91.12 91 LEU A O 1
ATOM 715 N N . LEU A 1 92 ? -13.875 19.422 -4.816 1 87.81 92 LEU A N 1
ATOM 716 C CA . LEU A 1 92 ? -14.789 18.297 -4.973 1 87.81 92 LEU A CA 1
ATOM 717 C C . LEU A 1 92 ? -16.203 18.688 -4.562 1 87.81 92 LEU A C 1
ATOM 719 O O . LEU A 1 92 ? -17.188 18.125 -5.082 1 87.81 92 LEU A O 1
ATOM 723 N N . SER A 1 93 ? -16.281 19.594 -3.648 1 90.81 93 SER A N 1
ATOM 724 C CA . SER A 1 93 ? -17.594 20.047 -3.191 1 90.81 93 SER A CA 1
ATOM 725 C C . SER A 1 93 ? -18.328 20.828 -4.285 1 90.81 93 SER A C 1
ATOM 727 O O . SER A 1 93 ? -19.562 20.859 -4.305 1 90.81 93 SER A O 1
ATOM 729 N N . LEU A 1 94 ? -17.594 21.375 -5.141 1 92.19 94 LEU A N 1
ATOM 730 C CA . LEU A 1 94 ? -18.203 22.109 -6.246 1 92.19 94 LEU A CA 1
ATOM 731 C C . LEU A 1 94 ? -19.062 21.188 -7.102 1 92.19 94 LEU A C 1
ATOM 733 O O . LEU A 1 94 ? -20.031 21.625 -7.711 1 92.19 94 LEU A O 1
ATOM 737 N N . VAL A 1 95 ? -18.781 19.938 -7.145 1 90.38 95 VAL A N 1
ATOM 738 C CA . VAL A 1 95 ? -19.531 18.984 -7.953 1 90.38 95 VAL A CA 1
ATOM 739 C C . VAL A 1 95 ? -20.297 18.016 -7.043 1 90.38 95 VAL A C 1
ATOM 741 O O . VAL A 1 95 ? -20.734 16.953 -7.484 1 90.38 95 VAL A O 1
ATOM 744 N N . GLY A 1 96 ? -20.297 18.219 -5.777 1 86.25 96 GLY A N 1
ATOM 745 C CA . GLY A 1 96 ? -21.062 17.422 -4.82 1 86.25 96 GLY A CA 1
ATOM 746 C C . GLY A 1 96 ? -20.453 16.062 -4.562 1 86.25 96 GLY A C 1
ATOM 747 O O . GLY A 1 96 ? -21.156 15.102 -4.258 1 86.25 96 GLY A O 1
ATOM 748 N N . ALA A 1 97 ? -19.125 15.914 -4.688 1 83.06 97 ALA A N 1
ATOM 749 C CA . ALA A 1 97 ? -18.5 14.594 -4.637 1 83.06 97 ALA A CA 1
ATOM 750 C C . ALA A 1 97 ? -17.484 14.508 -3.496 1 83.06 97 ALA A C 1
ATOM 752 O O . ALA A 1 97 ? -16.688 13.57 -3.438 1 83.06 97 ALA A O 1
ATOM 753 N N . CYS A 1 98 ? -17.5 15.383 -2.562 1 86.06 98 CYS A N 1
ATOM 754 C CA . CYS A 1 98 ? -16.562 15.32 -1.441 1 86.06 98 CYS A CA 1
ATOM 755 C C . CYS A 1 98 ? -16.844 14.102 -0.566 1 86.06 98 CYS A C 1
ATOM 757 O O . CYS A 1 98 ? -17.953 13.938 -0.063 1 86.06 98 CYS A O 1
ATOM 759 N N . PRO A 1 99 ? -15.781 13.312 -0.352 1 84.31 99 PRO A N 1
ATOM 760 C CA . PRO A 1 99 ? -16.047 12.039 0.319 1 84.31 99 PRO A CA 1
ATOM 761 C C . PRO A 1 99 ? -16.031 12.156 1.841 1 84.31 99 PRO A C 1
ATOM 763 O O . PRO A 1 99 ? -16.266 11.172 2.543 1 84.31 99 PRO A O 1
ATOM 766 N N . TRP A 1 100 ? -15.781 13.281 2.336 1 87.44 100 TRP A N 1
ATOM 767 C CA . TRP A 1 100 ? -15.789 13.438 3.785 1 87.44 100 TRP A CA 1
ATOM 768 C C . TRP A 1 100 ? -16.578 14.68 4.191 1 87.44 100 TRP A C 1
ATOM 770 O O . TRP A 1 100 ? -16.781 15.586 3.377 1 87.44 100 TRP A O 1
ATOM 780 N N . ASP A 1 101 ? -17.109 14.656 5.398 1 90.12 101 ASP A N 1
ATOM 781 C CA . ASP A 1 101 ? -17.844 15.773 5.973 1 90.12 101 ASP A CA 1
ATOM 782 C C . ASP A 1 101 ? -17.578 15.898 7.473 1 90.12 101 ASP A C 1
ATOM 784 O O . ASP A 1 101 ? -17.938 15.016 8.25 1 90.12 101 ASP A O 1
ATOM 788 N N . TYR A 1 102 ? -17.016 17.078 7.762 1 91.19 102 TYR A N 1
ATOM 789 C CA . TYR A 1 102 ? -16.625 17.281 9.156 1 91.19 102 TYR A CA 1
ATOM 790 C C . TYR A 1 102 ? -17.594 18.234 9.852 1 91.19 102 TYR A C 1
ATOM 792 O O . TYR A 1 102 ? -17.281 18.766 10.922 1 91.19 102 TYR A O 1
ATOM 800 N N . SER A 1 103 ? -18.781 18.422 9.375 1 91.06 103 SER A N 1
ATOM 801 C CA . SER A 1 103 ? -19.719 19.406 9.883 1 91.06 103 SER A CA 1
ATOM 802 C C . SER A 1 103 ? -20.203 19.047 11.281 1 91.06 103 SER A C 1
ATOM 804 O O . SER A 1 103 ? -20.641 19.922 12.039 1 91.06 103 SER A O 1
ATOM 806 N N . GLU A 1 104 ? -20.062 17.844 11.633 1 88.62 104 GLU A N 1
ATOM 807 C CA . GLU A 1 104 ? -20.516 17.422 12.953 1 88.62 104 GLU A CA 1
ATOM 808 C C . GLU A 1 104 ? -19.469 17.719 14.016 1 88.62 104 GLU A C 1
ATOM 810 O O . GLU A 1 104 ? -19.734 17.594 15.211 1 88.62 104 GLU A O 1
ATOM 815 N N . TYR A 1 105 ? -18.297 18.109 13.602 1 89.81 105 TYR A N 1
ATOM 816 C CA . TYR A 1 105 ? -17.219 18.391 14.539 1 89.81 105 TYR A CA 1
ATOM 817 C C . TYR A 1 105 ? -17.281 19.844 15.031 1 89.81 105 TYR A C 1
ATOM 819 O O . TYR A 1 105 ? -17.844 20.703 14.359 1 89.81 105 TYR A O 1
ATOM 827 N N . THR A 1 106 ? -16.766 20.125 16.188 1 92.81 106 THR A N 1
ATOM 828 C CA . THR A 1 106 ? -16.844 21.438 16.828 1 92.81 106 THR A CA 1
ATOM 829 C C . THR A 1 106 ? -15.922 22.438 16.125 1 92.81 106 THR A C 1
ATOM 831 O O . THR A 1 106 ? -16.344 23.547 15.781 1 92.81 106 THR A O 1
ATOM 834 N N . TYR A 1 107 ? -14.633 22.031 15.914 1 94.06 107 TYR A N 1
ATOM 835 C CA . TYR A 1 107 ? -13.641 22.922 15.312 1 94.06 107 TYR A CA 1
ATOM 836 C C . TYR A 1 107 ? -13.375 22.531 13.859 1 94.06 107 TYR A C 1
ATOM 838 O O . TYR A 1 107 ? -12.391 21.859 13.562 1 94.06 107 TYR A O 1
ATOM 846 N N . HIS A 1 108 ? -14.375 22.922 13 1 94.06 108 HIS A N 1
ATOM 847 C CA . HIS A 1 108 ? -14.219 22.594 11.586 1 94.06 108 HIS A CA 1
ATOM 848 C C . HIS A 1 108 ? -14.211 23.859 10.734 1 94.06 108 HIS A C 1
ATOM 850 O O . HIS A 1 108 ? -14.695 24.906 11.164 1 94.06 108 HIS A O 1
ATOM 856 N N . LEU A 1 109 ? -13.539 23.844 9.648 1 93.94 109 LEU A N 1
ATOM 857 C CA . LEU A 1 109 ? -13.555 24.906 8.648 1 93.94 109 LEU A CA 1
ATOM 858 C C . LEU A 1 109 ? -14.445 24.531 7.465 1 93.94 109 LEU A C 1
ATOM 860 O O . LEU A 1 109 ? -14.023 23.766 6.586 1 93.94 109 LEU A O 1
ATOM 864 N N . MET A 1 110 ? -15.773 25.031 7.402 1 93.06 110 MET A N 1
ATOM 865 C CA . MET A 1 110 ? -16.734 24.859 6.32 1 93.06 110 MET A CA 1
ATOM 866 C C . MET A 1 110 ? -17.062 23.375 6.117 1 93.06 110 MET A C 1
ATOM 868 O O . MET A 1 110 ? -17.359 22.953 5 1 93.06 110 MET A O 1
ATOM 872 N N . GLY A 1 111 ? -16.719 22.531 7.145 1 92.75 111 GLY A N 1
ATOM 873 C CA . GLY A 1 111 ? -16.969 21.109 7.059 1 92.75 111 GLY A CA 1
ATOM 874 C C . GLY A 1 111 ? -15.906 20.359 6.262 1 92.75 111 GLY A C 1
ATOM 875 O O . GLY A 1 111 ? -16 19.141 6.082 1 92.75 111 GLY A O 1
ATOM 876 N N . LEU A 1 112 ? -14.891 21.094 5.848 1 92.88 112 LEU A N 1
ATOM 877 C CA . LEU A 1 112 ? -13.891 20.516 4.957 1 92.88 112 LEU A CA 1
ATOM 878 C C . LEU A 1 112 ? -12.633 20.141 5.734 1 92.88 112 LEU A C 1
ATOM 880 O O . LEU A 1 112 ? -11.906 19.219 5.328 1 92.88 112 LEU A O 1
ATOM 884 N N . VAL A 1 113 ? -12.422 20.828 6.758 1 94.69 113 VAL A N 1
ATOM 885 C CA . VAL A 1 113 ? -11.25 20.578 7.59 1 94.69 113 VAL A CA 1
ATOM 886 C C . VAL A 1 113 ? -11.664 20.469 9.055 1 94.69 113 VAL A C 1
ATOM 888 O O . VAL A 1 113 ? -12.469 21.266 9.539 1 94.69 113 VAL A O 1
ATOM 891 N N . ALA A 1 114 ? -11.281 19.438 9.648 1 93.31 114 ALA A N 1
ATOM 892 C CA . ALA A 1 114 ? -11.484 19.297 11.086 1 93.31 114 ALA A CA 1
ATOM 893 C C . ALA A 1 114 ? -10.18 19.531 11.844 1 93.31 114 ALA A C 1
ATOM 895 O O . ALA A 1 114 ? -9.273 18.703 11.805 1 93.31 114 ALA A O 1
ATOM 896 N N . LEU A 1 115 ? -10.141 20.562 12.625 1 93.81 115 LEU A N 1
ATOM 897 C CA . LEU A 1 115 ? -8.922 20.906 13.352 1 93.81 115 LEU A CA 1
ATOM 898 C C . LEU A 1 115 ? -8.664 19.922 14.484 1 93.81 115 LEU A C 1
ATOM 900 O O . LEU A 1 115 ? -7.52 19.781 14.93 1 93.81 115 LEU A O 1
ATOM 904 N N . GLU A 1 116 ? -9.695 19.203 14.906 1 91.38 116 GLU A N 1
ATOM 905 C CA . GLU A 1 116 ? -9.578 18.219 15.977 1 91.38 116 GLU A CA 1
ATOM 906 C C . GLU A 1 116 ? -8.625 17.094 15.594 1 91.38 116 GLU A C 1
ATOM 908 O O . GLU A 1 116 ? -8.094 16.406 16.469 1 91.38 116 GLU A O 1
ATOM 913 N N . TYR A 1 117 ? -8.375 17.016 14.312 1 90.56 117 TYR A N 1
ATOM 914 C CA . TYR A 1 117 ? -7.535 15.914 13.852 1 90.56 117 TYR A CA 1
ATOM 915 C C . TYR A 1 117 ? -6.066 16.328 13.82 1 90.56 117 TYR A C 1
ATOM 917 O O . TYR A 1 117 ? -5.223 15.594 13.297 1 90.56 117 TYR A O 1
ATOM 925 N N . PHE A 1 118 ? -5.742 17.391 14.523 1 92.69 118 PHE A N 1
ATOM 926 C CA . PHE A 1 118 ? -4.379 17.891 14.516 1 92.69 118 PHE A CA 1
ATOM 927 C C . PHE A 1 118 ? -3.408 16.875 15.086 1 92.69 118 PHE A C 1
ATOM 929 O O . PHE A 1 118 ? -2.299 16.703 14.57 1 92.69 118 PHE A O 1
ATOM 936 N N . LEU A 1 119 ? -3.824 16.188 16.141 1 90.81 119 LEU A N 1
ATOM 937 C CA . LEU A 1 119 ? -2.938 15.188 16.734 1 90.81 119 LEU A CA 1
ATOM 938 C C . LEU A 1 119 ? -2.725 14.016 15.789 1 90.81 119 LEU A C 1
ATOM 940 O O . LEU A 1 119 ? -1.613 13.484 15.688 1 90.81 119 LEU A O 1
ATOM 944 N N . PHE A 1 120 ? -3.781 13.648 15.086 1 89.94 120 PHE A N 1
ATOM 945 C CA . PHE A 1 120 ? -3.686 12.57 14.117 1 89.94 120 PHE A CA 1
ATOM 946 C C . PHE A 1 120 ? -2.727 12.938 12.992 1 89.94 120 PHE A C 1
ATOM 948 O O . PHE A 1 120 ? -1.88 12.133 12.594 1 89.94 120 PHE A O 1
ATOM 955 N N . TRP A 1 121 ? -2.836 14.188 12.508 1 93.31 121 TRP A N 1
ATOM 956 C CA . TRP A 1 121 ? -1.966 14.641 11.43 1 93.31 121 TRP A CA 1
ATOM 957 C C . TRP A 1 121 ? -0.524 14.773 11.906 1 93.31 121 TRP A C 1
ATOM 959 O O . TRP A 1 121 ? 0.415 14.531 11.148 1 93.31 121 TRP A O 1
ATOM 969 N N . PHE A 1 122 ? -0.392 15.125 13.195 1 95.06 122 PHE A N 1
ATOM 970 C CA . PHE A 1 122 ? 0.945 15.234 13.766 1 95.06 122 PHE A CA 1
ATOM 971 C C . PHE A 1 122 ? 1.642 13.875 13.781 1 95.06 122 PHE A C 1
ATOM 973 O O . PHE A 1 122 ? 2.744 13.734 13.25 1 95.06 122 PHE A O 1
ATOM 980 N N . VAL A 1 123 ? 1.003 12.891 14.273 1 93.31 123 VAL A N 1
ATOM 981 C CA . VAL A 1 123 ? 1.562 11.547 14.344 1 93.31 123 VAL A CA 1
ATOM 982 C C . VAL A 1 123 ? 1.722 10.984 12.93 1 93.31 123 VAL A C 1
ATOM 984 O O . VAL A 1 123 ? 2.756 10.406 12.602 1 93.31 123 VAL A O 1
ATOM 987 N N . GLY A 1 124 ? 0.69 11.203 12.125 1 93.56 124 GLY A N 1
ATOM 988 C CA . GLY A 1 124 ? 0.734 10.727 10.75 1 93.56 124 GLY A CA 1
ATOM 989 C C . GLY A 1 124 ? 1.896 11.289 9.961 1 93.56 124 GLY A C 1
ATOM 990 O O . GLY A 1 124 ? 2.562 10.57 9.219 1 93.56 124 GLY A O 1
ATOM 991 N N . SER A 1 125 ? 2.111 12.555 10.102 1 94.56 125 SER A N 1
ATOM 992 C CA . SER A 1 125 ? 3.186 13.188 9.352 1 94.56 125 SER A CA 1
ATOM 993 C C . SER A 1 125 ? 4.555 12.727 9.844 1 94.56 125 SER A C 1
ATOM 995 O O . SER A 1 125 ? 5.488 12.594 9.055 1 94.56 125 SER A O 1
ATOM 997 N N . LEU A 1 126 ? 4.664 12.531 11.148 1 93.62 126 LEU A N 1
ATOM 998 C CA . LEU A 1 126 ? 5.902 12 11.703 1 93.62 126 LEU A CA 1
ATOM 999 C C . LEU A 1 126 ? 6.195 10.609 11.141 1 93.62 126 LEU A C 1
ATOM 1001 O O . LEU A 1 126 ? 7.32 10.328 10.727 1 93.62 126 LEU A O 1
ATOM 1005 N N . LEU A 1 127 ? 5.215 9.797 11.117 1 92.38 127 LEU A N 1
ATOM 1006 C CA . LEU A 1 127 ? 5.359 8.445 10.594 1 92.38 127 LEU A CA 1
ATOM 1007 C C . LEU A 1 127 ? 5.668 8.469 9.102 1 92.38 127 LEU A C 1
ATOM 1009 O O . LEU A 1 127 ? 6.523 7.723 8.625 1 92.38 127 LEU A O 1
ATOM 1013 N N . LEU A 1 128 ? 5 9.336 8.414 1 94.81 128 LEU A N 1
ATOM 1014 C CA . LEU A 1 128 ? 5.227 9.445 6.977 1 94.81 128 LEU A CA 1
ATOM 1015 C C . LEU A 1 128 ? 6.66 9.867 6.684 1 94.81 128 LEU A C 1
ATOM 1017 O O . LEU A 1 128 ? 7.316 9.297 5.809 1 94.81 128 LEU A O 1
ATOM 1021 N N . GLU A 1 129 ? 7.113 10.844 7.41 1 95 129 GLU A N 1
ATOM 1022 C CA . GLU A 1 129 ? 8.484 11.305 7.18 1 95 129 GLU A CA 1
ATOM 1023 C C . GLU A 1 129 ? 9.492 10.211 7.527 1 95 129 GLU A C 1
ATOM 1025 O O . GLU A 1 129 ? 10.32 9.836 6.691 1 95 129 GLU A O 1
ATOM 1030 N N . LYS A 1 130 ? 9.359 9.648 8.75 1 94.56 130 LYS A N 1
ATOM 1031 C CA . LYS A 1 130 ? 10.406 8.789 9.289 1 94.56 130 LYS A CA 1
ATOM 1032 C C . LYS A 1 130 ? 10.352 7.398 8.672 1 94.56 130 LYS A C 1
ATOM 1034 O O . LYS A 1 130 ? 11.383 6.762 8.461 1 94.56 130 LYS A O 1
ATOM 1039 N N . LEU A 1 131 ? 9.172 6.953 8.359 1 94.31 131 LEU A N 1
ATOM 1040 C CA . LEU A 1 131 ? 9.055 5.559 7.957 1 94.31 131 LEU A CA 1
ATOM 1041 C C . LEU A 1 131 ? 8.898 5.441 6.441 1 94.31 131 LEU A C 1
ATOM 1043 O O . LEU A 1 131 ? 9.367 4.473 5.84 1 94.31 131 LEU A O 1
ATOM 1047 N N . VAL A 1 132 ? 8.258 6.375 5.848 1 96.69 132 VAL A N 1
ATOM 1048 C CA . VAL A 1 132 ? 7.938 6.195 4.438 1 96.69 132 VAL A CA 1
ATOM 1049 C C . VAL A 1 132 ? 8.867 7.047 3.578 1 96.69 132 VAL A C 1
ATOM 1051 O O . VAL A 1 132 ? 9.633 6.516 2.768 1 96.69 132 VAL A O 1
ATOM 1054 N N . ILE A 1 133 ? 8.867 8.344 3.795 1 96.88 133 ILE A N 1
ATOM 1055 C CA . ILE A 1 133 ? 9.609 9.266 2.938 1 96.88 133 ILE A CA 1
ATOM 1056 C C . ILE A 1 133 ? 11.109 8.984 3.055 1 96.88 133 ILE A C 1
ATOM 1058 O O . ILE A 1 133 ? 11.797 8.82 2.043 1 96.88 133 ILE A O 1
ATOM 1062 N N . CYS A 1 134 ? 11.625 8.914 4.266 1 95.06 134 CYS A N 1
ATOM 1063 C CA . CYS A 1 134 ? 13.055 8.688 4.477 1 95.06 134 CYS A CA 1
ATOM 1064 C C . CYS A 1 134 ? 13.508 7.387 3.832 1 95.06 134 CYS A C 1
ATOM 1066 O O . CYS A 1 134 ? 14.531 7.348 3.154 1 95.06 134 CYS A O 1
ATOM 1068 N N . ASN A 1 135 ? 12.703 6.367 4.012 1 95.62 135 ASN A N 1
ATOM 1069 C CA . ASN A 1 135 ? 13.086 5.078 3.445 1 95.62 135 ASN A CA 1
ATOM 1070 C C . ASN A 1 135 ? 12.906 5.055 1.93 1 95.62 135 ASN A C 1
ATOM 1072 O O . ASN A 1 135 ? 13.68 4.422 1.215 1 95.62 135 ASN A O 1
ATOM 1076 N N . THR A 1 136 ? 11.867 5.652 1.446 1 97.12 136 THR A N 1
ATOM 1077 C CA . THR A 1 136 ? 11.641 5.742 0.009 1 97.12 136 THR A CA 1
ATOM 1078 C C . THR A 1 136 ? 12.82 6.402 -0.69 1 97.12 136 THR A C 1
ATOM 1080 O O . THR A 1 136 ? 13.258 5.949 -1.752 1 97.12 136 THR A O 1
ATOM 1083 N N . LEU A 1 137 ? 13.383 7.438 -0.064 1 96.06 137 LEU A N 1
ATOM 1084 C CA . LEU A 1 137 ? 14.484 8.195 -0.653 1 96.06 137 LEU A CA 1
ATOM 1085 C C . LEU A 1 137 ? 15.781 7.383 -0.619 1 96.06 137 LEU A C 1
ATOM 1087 O O . LEU A 1 137 ? 16.734 7.699 -1.337 1 96.06 137 LEU A O 1
ATOM 1091 N N . ARG A 1 138 ? 15.789 6.332 0.185 1 95.56 138 ARG A N 1
ATOM 1092 C CA . ARG A 1 138 ? 16.953 5.457 0.277 1 95.56 138 ARG A CA 1
ATOM 1093 C C . ARG A 1 138 ? 16.828 4.289 -0.697 1 95.56 138 ARG A C 1
ATOM 1095 O O . ARG A 1 138 ? 17.781 3.525 -0.875 1 95.56 138 ARG A O 1
ATOM 1102 N N . LEU A 1 139 ? 15.727 4.086 -1.28 1 96 139 LEU A N 1
ATOM 1103 C CA . LEU A 1 139 ? 15.5 2.951 -2.17 1 96 139 LEU A CA 1
ATOM 1104 C C . LEU A 1 139 ? 16.125 3.199 -3.539 1 96 139 LEU A C 1
ATOM 1106 O O . LEU A 1 139 ? 16.031 4.305 -4.074 1 96 139 LEU A O 1
ATOM 1110 N N . LEU A 1 140 ? 16.734 2.201 -3.99 1 96.69 140 LEU A N 1
ATOM 1111 C CA . LEU A 1 140 ? 17.297 2.164 -5.336 1 96.69 140 LEU A CA 1
ATOM 1112 C C . LEU A 1 140 ? 16.703 1.018 -6.145 1 96.69 140 LEU A C 1
ATOM 1114 O O . LEU A 1 140 ? 16.25 0.02 -5.578 1 96.69 140 LEU A O 1
ATOM 1118 N N . LEU A 1 141 ? 16.625 1.177 -7.391 1 95 141 LEU A N 1
ATOM 1119 C CA . LEU A 1 141 ? 16.094 0.155 -8.281 1 95 141 LEU A CA 1
ATOM 1120 C C . LEU A 1 141 ? 17.203 -0.419 -9.172 1 95 141 LEU A C 1
ATOM 1122 O O . LEU A 1 141 ? 17.859 0.322 -9.898 1 95 141 LEU A O 1
ATOM 1126 N N . ALA A 1 142 ? 17.391 -1.681 -9.062 1 93.31 142 ALA A N 1
ATOM 1127 C CA . ALA A 1 142 ? 18.359 -2.373 -9.906 1 93.31 142 ALA A CA 1
ATOM 1128 C C . ALA A 1 142 ? 17.781 -2.662 -11.289 1 93.31 142 ALA A C 1
ATOM 1130 O O . ALA A 1 142 ? 16.562 -2.615 -11.477 1 93.31 142 ALA A O 1
ATOM 1131 N N . GLU A 1 143 ? 18.594 -2.881 -12.219 1 88.06 143 GLU A N 1
ATOM 1132 C CA . GLU A 1 143 ? 18.172 -3.219 -13.57 1 88.06 143 GLU A CA 1
ATOM 1133 C C . GLU A 1 143 ? 17.422 -4.551 -13.602 1 88.06 143 GLU A C 1
ATOM 1135 O O . GLU A 1 143 ? 17.719 -5.449 -12.812 1 88.06 143 GLU A O 1
ATOM 1140 N N . PRO A 1 144 ? 16.422 -4.609 -14.523 1 81 144 PRO A N 1
ATOM 1141 C CA . PRO A 1 144 ? 15.68 -5.867 -14.625 1 81 144 PRO A CA 1
ATOM 1142 C C . PRO A 1 144 ? 16.562 -7.062 -14.953 1 81 144 PRO A C 1
ATOM 1144 O O . PRO A 1 144 ? 17.578 -6.914 -15.656 1 81 144 PRO A O 1
ATOM 1147 N N . TRP A 1 145 ? 16.234 -8.156 -14.328 1 71.69 145 TRP A N 1
ATOM 1148 C CA . TRP A 1 145 ? 16.969 -9.383 -14.586 1 71.69 145 TRP A CA 1
ATOM 1149 C C . TRP A 1 145 ? 16.891 -9.766 -16.062 1 71.69 145 TRP A C 1
ATOM 1151 O O . TRP A 1 145 ? 15.812 -9.695 -16.672 1 71.69 145 TRP A O 1
ATOM 1161 N N . LYS A 1 146 ? 17.953 -9.672 -16.828 1 61.53 146 LYS A N 1
ATOM 1162 C CA . LYS A 1 146 ? 17.984 -10.07 -18.234 1 61.53 146 LYS A CA 1
ATOM 1163 C C . LYS A 1 146 ? 17.562 -11.523 -18.406 1 61.53 146 LYS A C 1
ATOM 1165 O O . LYS A 1 146 ? 18.094 -12.414 -17.734 1 61.53 146 LYS A O 1
ATOM 1170 N N . THR A 1 147 ? 16.281 -11.812 -18.453 1 55.03 147 THR A N 1
ATOM 1171 C CA . THR A 1 147 ? 15.938 -13.18 -18.812 1 55.03 147 THR A CA 1
ATOM 1172 C C . THR A 1 147 ? 16.844 -13.672 -19.953 1 55.03 147 THR A C 1
ATOM 1174 O O . THR A 1 147 ? 16.891 -13.062 -21.016 1 55.03 147 THR A O 1
ATOM 1177 N N . GLU A 1 148 ? 17.969 -14.094 -19.641 1 48.44 148 GLU A N 1
ATOM 1178 C CA . GLU A 1 148 ? 18.625 -14.742 -20.781 1 48.44 148 GLU A CA 1
ATOM 1179 C C . GLU A 1 148 ? 17.641 -15.562 -21.594 1 48.44 148 GLU A C 1
ATOM 1181 O O . GLU A 1 148 ? 16.922 -16.406 -21.047 1 48.44 148 GLU A O 1
ATOM 1186 N N . LYS A 1 149 ? 16.922 -14.961 -22.562 1 48.62 149 LYS A N 1
ATOM 1187 C CA . LYS A 1 149 ? 16.172 -15.75 -23.547 1 48.62 149 LYS A CA 1
ATOM 1188 C C . LYS A 1 149 ? 16.797 -17.125 -23.734 1 48.62 149 LYS A C 1
ATOM 1190 O O . LYS A 1 149 ? 17.938 -17.25 -24.188 1 48.62 149 LYS A O 1
ATOM 1195 N N . LYS A 1 150 ? 16.516 -18 -22.875 1 49.94 150 LYS A N 1
ATOM 1196 C CA . LYS A 1 150 ? 16.891 -19.328 -23.375 1 49.94 150 LYS A CA 1
ATOM 1197 C C . LYS A 1 150 ? 16.453 -19.5 -24.828 1 49.94 150 LYS A C 1
ATOM 1199 O O . LYS A 1 150 ? 15.305 -19.234 -25.172 1 49.94 150 LYS A O 1
ATOM 1204 N N . ARG A 1 151 ? 17.328 -19.516 -25.703 1 46.62 151 ARG A N 1
ATOM 1205 C CA . ARG A 1 151 ? 17.094 -19.938 -27.094 1 46.62 151 ARG A CA 1
ATOM 1206 C C . ARG A 1 151 ? 16.234 -21.203 -27.141 1 46.62 151 ARG A C 1
ATOM 1208 O O . ARG A 1 151 ? 16.609 -22.234 -26.594 1 46.62 151 ARG A O 1
ATOM 1215 N N . MET A 1 152 ? 14.859 -21.078 -26.938 1 46.47 152 MET A N 1
ATOM 1216 C CA . MET A 1 152 ? 14.156 -22.312 -27.281 1 46.47 152 MET A CA 1
ATOM 1217 C C . MET A 1 152 ? 14.914 -23.109 -28.328 1 46.47 152 MET A C 1
ATOM 1219 O O . MET A 1 152 ? 15.398 -22.531 -29.312 1 46.47 152 MET A O 1
ATOM 1223 N N . PRO A 1 153 ? 15.422 -24.219 -28.031 1 46.25 153 PRO A N 1
ATOM 1224 C CA . PRO A 1 153 ? 16.078 -24.938 -29.125 1 46.25 153 PRO A CA 1
ATOM 1225 C C . PRO A 1 153 ? 15.312 -24.859 -30.438 1 46.25 153 PRO A C 1
ATOM 1227 O O . PRO A 1 153 ? 14.094 -25.062 -30.453 1 46.25 153 PRO A O 1
ATOM 1230 N N . ARG A 1 154 ? 15.602 -24.031 -31.391 1 44.62 154 ARG A N 1
ATOM 1231 C CA . ARG A 1 154 ? 15.07 -24.094 -32.75 1 44.62 154 ARG A CA 1
ATOM 1232 C C . ARG A 1 154 ? 14.977 -25.547 -33.219 1 44.62 154 ARG A C 1
ATOM 1234 O O . ARG A 1 154 ? 16 -26.219 -33.344 1 44.62 154 ARG A O 1
ATOM 1241 N N . PHE A 1 155 ? 13.914 -26.312 -32.938 1 44.59 155 PHE A N 1
ATOM 1242 C CA . PHE A 1 155 ? 13.695 -27.547 -33.688 1 44.59 155 PHE A CA 1
ATOM 1243 C C . PHE A 1 155 ? 13.945 -27.312 -35.156 1 44.59 155 PHE A C 1
ATOM 1245 O O . PHE A 1 155 ? 13.148 -26.672 -35.844 1 44.59 155 PHE A O 1
ATOM 1252 N N . GLU A 1 156 ? 15.109 -27 -35.562 1 44.47 156 GLU A N 1
ATOM 1253 C CA . GLU A 1 156 ? 15.414 -27.047 -37 1 44.47 156 GLU A CA 1
ATOM 1254 C C . GLU A 1 156 ? 14.758 -28.234 -37.656 1 44.47 156 GLU A C 1
ATOM 1256 O O . GLU A 1 156 ? 15.055 -29.391 -37.344 1 44.47 156 GLU A O 1
ATOM 1261 N N . LEU A 1 157 ? 13.461 -28.188 -38.062 1 43.81 157 LEU A N 1
ATOM 1262 C CA . LEU A 1 157 ? 12.938 -29.172 -39 1 43.81 157 LEU A CA 1
ATOM 1263 C C . LEU A 1 157 ? 13.977 -29.5 -40.062 1 43.81 157 LEU A C 1
ATOM 1265 O O . LEU A 1 157 ? 14.336 -28.641 -40.875 1 43.81 157 LEU A O 1
ATOM 1269 N N . LYS A 1 158 ? 14.883 -30.312 -39.75 1 43.81 158 LYS A N 1
ATOM 1270 C CA . LYS A 1 158 ? 15.695 -30.891 -40.812 1 43.81 158 LYS A CA 1
ATOM 1271 C C . LYS A 1 158 ? 14.82 -31.375 -41.969 1 43.81 158 LYS A C 1
ATOM 1273 O O . LYS A 1 158 ? 13.977 -32.25 -41.812 1 43.81 158 LYS A O 1
ATOM 1278 N N . ASP A 1 159 ? 14.414 -30.594 -42.875 1 46.38 159 ASP A N 1
ATOM 1279 C CA . ASP A 1 159 ? 13.93 -30.984 -44.188 1 46.38 159 ASP A CA 1
ATOM 1280 C C . ASP A 1 159 ? 14.789 -32.094 -44.781 1 46.38 159 ASP A C 1
ATOM 1282 O O . ASP A 1 159 ? 15.922 -31.859 -45.219 1 46.38 159 ASP A O 1
ATOM 1286 N N . ASP A 1 160 ? 14.914 -33.25 -44.094 1 34.5 160 ASP A N 1
ATOM 1287 C CA . ASP A 1 160 ? 15.289 -34.344 -45 1 34.5 160 ASP A CA 1
ATOM 1288 C C . ASP A 1 160 ? 14.133 -34.75 -45.906 1 34.5 160 ASP A C 1
ATOM 1290 O O . ASP A 1 160 ? 12.969 -34.719 -45.5 1 34.5 160 ASP A O 1
ATOM 1294 N N . MET B 1 1 ? 33.281 5.516 2.641 1 46.03 1 MET B N 1
ATOM 1295 C CA . MET B 1 1 ? 32.562 4.902 1.525 1 46.03 1 MET B CA 1
ATOM 1296 C C . MET B 1 1 ? 31.312 4.172 2.014 1 46.03 1 MET B C 1
ATOM 1298 O O . MET B 1 1 ? 31.391 3.303 2.885 1 46.03 1 MET B O 1
ATOM 1302 N N . GLY B 1 2 ? 30.141 4.73 1.914 1 61.19 2 GLY B N 1
ATOM 1303 C CA . GLY B 1 2 ? 29 4.148 2.609 1 61.19 2 GLY B CA 1
ATOM 1304 C C . GLY B 1 2 ? 28.734 2.709 2.215 1 61.19 2 GLY B C 1
ATOM 1305 O O . GLY B 1 2 ? 29.281 2.217 1.229 1 61.19 2 GLY B O 1
ATOM 1306 N N . SER B 1 3 ? 28.391 1.874 3.072 1 77.75 3 SER B N 1
ATOM 1307 C CA . SER B 1 3 ? 28.062 0.472 2.818 1 77.75 3 SER B CA 1
ATOM 1308 C C . SER B 1 3 ? 27.219 0.318 1.56 1 77.75 3 SER B C 1
ATOM 1310 O O . SER B 1 3 ? 26.391 1.177 1.256 1 77.75 3 SER B O 1
ATOM 1312 N N . PRO B 1 4 ? 27.625 -0.625 0.682 1 88.12 4 PRO B N 1
ATOM 1313 C CA . PRO B 1 4 ? 26.844 -0.854 -0.541 1 88.12 4 PRO B CA 1
ATOM 1314 C C . PRO B 1 4 ? 25.359 -1.092 -0.265 1 88.12 4 PRO B C 1
ATOM 1316 O O . PRO B 1 4 ? 25 -1.597 0.802 1 88.12 4 PRO B O 1
ATOM 1319 N N . PRO B 1 5 ? 24.531 -0.653 -1.101 1 92.56 5 PRO B N 1
ATOM 1320 C CA . PRO B 1 5 ? 23.109 -0.913 -0.949 1 92.56 5 PRO B CA 1
ATOM 1321 C C . PRO B 1 5 ? 22.781 -2.402 -0.858 1 92.56 5 PRO B C 1
ATOM 1323 O O . PRO B 1 5 ? 23.422 -3.221 -1.513 1 92.56 5 PRO B O 1
ATOM 1326 N N . GLU B 1 6 ? 21.844 -2.719 -0.051 1 95.19 6 GLU B N 1
ATOM 1327 C CA . GLU B 1 6 ? 21.484 -4.109 0.194 1 95.19 6 GLU B CA 1
ATOM 1328 C C . GLU B 1 6 ? 20.047 -4.391 -0.255 1 95.19 6 GLU B C 1
ATOM 1330 O O . GLU B 1 6 ? 19.188 -3.504 -0.201 1 95.19 6 GLU B O 1
ATOM 1335 N N . PRO B 1 7 ? 19.859 -5.668 -0.695 1 95.44 7 PRO B N 1
ATOM 1336 C CA . PRO B 1 7 ? 18.469 -6.031 -1 1 95.44 7 PRO B CA 1
ATOM 1337 C C . PRO B 1 7 ? 17.547 -5.906 0.211 1 95.44 7 PRO B C 1
ATOM 1339 O O . PRO B 1 7 ? 18.016 -5.992 1.353 1 95.44 7 PRO B O 1
ATOM 1342 N N . LEU B 1 8 ? 16.297 -5.684 -0.109 1 96.38 8 LEU B N 1
ATOM 1343 C CA . LEU B 1 8 ? 15.32 -5.582 0.978 1 96.38 8 LEU B CA 1
ATOM 1344 C C . LEU B 1 8 ? 15.25 -6.887 1.763 1 96.38 8 LEU B C 1
ATOM 1346 O O . LEU B 1 8 ? 15.273 -7.969 1.177 1 96.38 8 LEU B O 1
ATOM 1350 N N . ASN B 1 9 ? 15.219 -6.75 3.053 1 96.25 9 ASN B N 1
ATOM 1351 C CA . ASN B 1 9 ? 15.078 -7.965 3.85 1 96.25 9 ASN B CA 1
ATOM 1352 C C . ASN B 1 9 ? 13.672 -8.547 3.74 1 96.25 9 ASN B C 1
ATOM 1354 O O . ASN B 1 9 ? 12.789 -7.93 3.146 1 96.25 9 ASN B O 1
ATOM 1358 N N . ARG B 1 10 ? 13.5 -9.727 4.293 1 96.31 10 ARG B N 1
ATOM 1359 C CA . ARG B 1 10 ? 12.25 -10.469 4.16 1 96.31 10 ARG B CA 1
ATOM 1360 C C . ARG B 1 10 ? 11.094 -9.719 4.809 1 96.31 10 ARG B C 1
ATOM 1362 O O . ARG B 1 10 ? 9.969 -9.742 4.305 1 96.31 10 ARG B O 1
ATOM 1369 N N . LEU B 1 11 ? 11.297 -9.047 5.863 1 95.12 11 LEU B N 1
ATOM 1370 C CA . LEU B 1 11 ? 10.258 -8.336 6.594 1 95.12 11 LEU B CA 1
ATOM 1371 C C . LEU B 1 11 ? 9.711 -7.168 5.777 1 95.12 11 LEU B C 1
ATOM 1373 O O . LEU B 1 11 ? 8.5 -6.957 5.715 1 95.12 11 LEU B O 1
ATOM 1377 N N . ILE B 1 12 ? 10.578 -6.453 5.141 1 96 12 ILE B N 1
ATOM 1378 C CA . ILE B 1 12 ? 10.156 -5.312 4.336 1 96 12 ILE B CA 1
ATOM 1379 C C . ILE B 1 12 ? 9.438 -5.805 3.086 1 96 12 ILE B C 1
ATOM 1381 O O . ILE B 1 12 ? 8.43 -5.219 2.672 1 96 12 ILE B O 1
ATOM 1385 N N . ARG B 1 13 ? 9.945 -6.863 2.539 1 97.75 13 ARG B N 1
ATOM 1386 C CA . ARG B 1 13 ? 9.281 -7.418 1.366 1 97.75 13 ARG B CA 1
ATOM 1387 C C . ARG B 1 13 ? 7.879 -7.906 1.718 1 97.75 13 A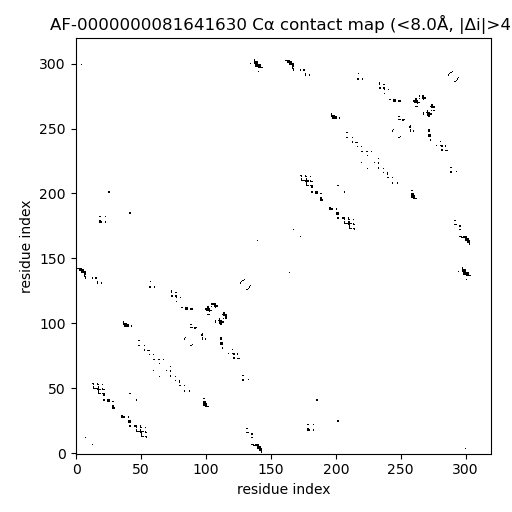RG B C 1
ATOM 1389 O O . ARG B 1 13 ? 6.926 -7.676 0.968 1 97.75 13 ARG B O 1
ATOM 1396 N N . SER B 1 14 ? 7.789 -8.578 2.842 1 96.62 14 SER B N 1
ATOM 1397 C CA . SER B 1 14 ? 6.48 -9.062 3.262 1 96.62 14 SER B CA 1
ATOM 1398 C C . SER B 1 14 ? 5.512 -7.91 3.498 1 96.62 14 SER B C 1
ATOM 1400 O O . SER B 1 14 ? 4.309 -8.039 3.254 1 96.62 14 SER B O 1
ATOM 1402 N N . TYR B 1 15 ? 6.008 -6.816 4.027 1 96.31 15 TYR B N 1
ATOM 1403 C CA . TYR B 1 15 ? 5.191 -5.621 4.219 1 96.31 15 TYR B CA 1
ATOM 1404 C C . TYR B 1 15 ? 4.691 -5.086 2.883 1 96.31 15 TYR B C 1
ATOM 1406 O O . TYR B 1 15 ? 3.52 -4.715 2.756 1 96.31 15 TYR B O 1
ATOM 1414 N N . ILE B 1 16 ? 5.559 -5.012 1.881 1 97 16 ILE B N 1
ATOM 1415 C CA . ILE B 1 16 ? 5.195 -4.555 0.546 1 97 16 ILE B CA 1
ATOM 1416 C C . ILE B 1 16 ? 4.082 -5.434 -0.017 1 97 16 ILE B C 1
ATOM 1418 O O . ILE B 1 16 ? 3.102 -4.93 -0.572 1 97 16 ILE B O 1
ATOM 1422 N N . TYR B 1 17 ? 4.172 -6.699 0.187 1 97.38 17 TYR B N 1
ATOM 1423 C CA . TYR B 1 17 ? 3.158 -7.625 -0.304 1 97.38 17 TYR B CA 1
ATOM 1424 C C . TYR B 1 17 ? 1.839 -7.426 0.433 1 97.38 17 TYR B C 1
ATOM 1426 O O . TYR B 1 17 ? 0.769 -7.441 -0.182 1 97.38 17 TYR B O 1
ATOM 1434 N N . ALA B 1 18 ? 1.96 -7.191 1.706 1 95 18 ALA B N 1
ATOM 1435 C CA . ALA B 1 18 ? 0.768 -7.02 2.531 1 95 18 ALA B CA 1
ATOM 1436 C C . ALA B 1 18 ? -0.016 -5.781 2.113 1 95 18 ALA B C 1
ATOM 1438 O O . ALA B 1 18 ? -1.238 -5.832 1.962 1 95 18 ALA B O 1
ATOM 1439 N N . ILE B 1 19 ? 0.656 -4.727 1.947 1 93.69 19 ILE B N 1
ATOM 1440 C CA . ILE B 1 19 ? -0.028 -3.475 1.645 1 93.69 19 ILE B CA 1
ATOM 1441 C C . ILE B 1 19 ? -0.648 -3.549 0.251 1 93.69 19 ILE B C 1
ATOM 1443 O O . ILE B 1 19 ? -1.732 -3.01 0.018 1 93.69 19 ILE B O 1
ATOM 1447 N N . HIS B 1 20 ? -0.012 -4.191 -0.715 1 94.88 20 HIS B N 1
ATOM 1448 C CA . HIS B 1 20 ? -0.569 -4.328 -2.057 1 94.88 20 HIS B CA 1
ATOM 1449 C C . HIS B 1 20 ? -1.75 -5.293 -2.064 1 94.88 20 HIS B C 1
ATOM 1451 O O . HIS B 1 20 ? -2.719 -5.09 -2.801 1 94.88 20 HIS B O 1
ATOM 1457 N N . GLY B 1 21 ? -1.585 -6.391 -1.318 1 91.81 21 GLY B N 1
ATOM 1458 C CA . GLY B 1 21 ? -2.73 -7.273 -1.176 1 91.81 21 GLY B CA 1
ATOM 1459 C C . GLY B 1 21 ? -3.953 -6.578 -0.606 1 91.81 21 GLY B C 1
ATOM 1460 O O . GLY B 1 21 ? -5.066 -6.762 -1.102 1 91.81 21 GLY B O 1
ATOM 1461 N N . TYR B 1 22 ? -3.678 -5.809 0.437 1 89.12 22 TYR B N 1
ATOM 1462 C CA . TYR B 1 22 ? -4.75 -5.039 1.053 1 89.12 22 TYR B CA 1
ATOM 1463 C C . TYR B 1 22 ? -5.363 -4.062 0.054 1 89.12 22 TYR B C 1
ATOM 1465 O O . TYR B 1 22 ? -6.586 -3.922 -0.015 1 89.12 22 TYR B O 1
ATOM 1473 N N . PHE B 1 23 ? -4.559 -3.449 -0.683 1 88.19 23 PHE B N 1
ATOM 1474 C CA . PHE B 1 23 ? -4.996 -2.5 -1.699 1 88.19 23 PHE B CA 1
ATOM 1475 C C . PHE B 1 23 ? -5.848 -3.191 -2.758 1 88.19 23 PHE B C 1
ATOM 1477 O O . PHE B 1 23 ? -6.902 -2.686 -3.139 1 88.19 23 PHE B O 1
ATOM 1484 N N . LEU B 1 24 ? -5.445 -4.301 -3.252 1 87.94 24 LEU B N 1
ATOM 1485 C CA . LEU B 1 24 ? -6.195 -5.055 -4.25 1 87.94 24 LEU B CA 1
ATOM 1486 C C . LEU B 1 24 ? -7.535 -5.523 -3.682 1 87.94 24 LEU B C 1
ATOM 1488 O O . LEU B 1 24 ? -8.539 -5.555 -4.395 1 87.94 24 LEU B O 1
ATOM 1492 N N . GLU B 1 25 ? -7.516 -5.914 -2.463 1 86.19 25 GLU B N 1
ATOM 1493 C CA . GLU B 1 25 ? -8.758 -6.297 -1.801 1 86.19 25 GLU B CA 1
ATOM 1494 C C . GLU B 1 25 ? -9.766 -5.156 -1.817 1 86.19 25 GLU B C 1
ATOM 1496 O O . GLU B 1 25 ? -10.945 -5.367 -2.102 1 86.19 25 GLU B O 1
ATOM 1501 N N . LYS B 1 26 ? -9.32 -4.012 -1.551 1 83.06 26 LYS B N 1
ATOM 1502 C CA . LYS B 1 26 ? -10.227 -2.865 -1.509 1 83.06 26 LYS B CA 1
ATOM 1503 C C . LYS B 1 26 ? -10.734 -2.512 -2.904 1 83.06 26 LYS B C 1
ATOM 1505 O O . LYS B 1 26 ? -11.891 -2.117 -3.068 1 83.06 26 LYS B O 1
ATOM 1510 N N . ILE B 1 27 ? -9.852 -2.604 -3.904 1 79.5 27 ILE B N 1
ATOM 1511 C CA . ILE B 1 27 ? -10.273 -2.383 -5.285 1 79.5 27 ILE B CA 1
ATOM 1512 C C . ILE B 1 27 ? -11.328 -3.408 -5.672 1 79.5 27 ILE B C 1
ATOM 1514 O O . ILE B 1 27 ? -12.359 -3.059 -6.262 1 79.5 27 ILE B O 1
ATOM 1518 N N . PHE B 1 28 ? -11.102 -4.633 -5.328 1 82.31 28 PHE B N 1
ATOM 1519 C CA . PHE B 1 28 ? -12.039 -5.711 -5.633 1 82.31 28 PHE B CA 1
ATOM 1520 C C . PHE B 1 28 ? -13.383 -5.465 -4.961 1 82.31 28 PHE B C 1
ATOM 1522 O O . PHE B 1 28 ? -14.43 -5.59 -5.598 1 82.31 28 PHE B O 1
ATOM 1529 N N . ALA B 1 29 ? -13.344 -5.188 -3.672 1 81.12 29 ALA B N 1
ATOM 1530 C CA . ALA B 1 29 ? -14.57 -4.93 -2.928 1 81.12 29 ALA B CA 1
ATOM 1531 C C . ALA B 1 29 ? -15.344 -3.76 -3.529 1 81.12 29 ALA B C 1
ATOM 1533 O O . ALA B 1 29 ? -16.578 -3.795 -3.609 1 81.12 29 ALA B O 1
ATOM 1534 N N . ALA B 1 30 ? -14.703 -2.713 -3.943 1 77.25 30 ALA B N 1
ATOM 1535 C CA . ALA B 1 30 ? -15.344 -1.55 -4.555 1 77.25 30 ALA B CA 1
ATOM 1536 C C . ALA B 1 30 ? -15.961 -1.909 -5.902 1 77.25 30 ALA B C 1
ATOM 1538 O O . ALA B 1 30 ? -17.016 -1.391 -6.266 1 77.25 30 ALA B O 1
ATOM 1539 N N . MET B 1 31 ? -15.289 -2.834 -6.68 1 78.56 31 MET B N 1
ATOM 1540 C CA . MET B 1 31 ? -15.75 -3.24 -8 1 78.56 31 MET B CA 1
ATOM 1541 C C . MET B 1 31 ? -17 -4.102 -7.898 1 78.56 31 MET B C 1
ATOM 1543 O O . MET B 1 31 ? -17.906 -3.988 -8.727 1 78.56 31 MET B O 1
ATOM 1547 N N . VAL B 1 32 ? -17.016 -4.949 -6.895 1 79.38 32 VAL B N 1
ATOM 1548 C CA . VAL B 1 32 ? -18.156 -5.855 -6.734 1 79.38 32 VAL B CA 1
ATOM 1549 C C . VAL B 1 32 ? -19.312 -5.109 -6.09 1 79.38 32 VAL B C 1
ATOM 1551 O O . VAL B 1 32 ? -20.484 -5.422 -6.355 1 79.38 32 VAL B O 1
ATOM 1554 N N . GLY B 1 33 ? -19.016 -4.094 -5.188 1 76.56 33 GLY B N 1
ATOM 1555 C CA . GLY B 1 33 ? -20.047 -3.24 -4.621 1 76.56 33 GLY B CA 1
ATOM 1556 C C . GLY B 1 33 ? -20.719 -3.848 -3.402 1 76.56 33 GLY B C 1
ATOM 1557 O O . GLY B 1 33 ? -20.062 -4.508 -2.592 1 76.56 33 GLY B O 1
ATOM 1558 N N . ASP B 1 34 ? -22.016 -3.506 -3.273 1 72.88 34 ASP B N 1
ATOM 1559 C CA . ASP B 1 34 ? -22.812 -3.848 -2.1 1 72.88 34 ASP B CA 1
ATOM 1560 C C . ASP B 1 34 ? -22.953 -5.359 -1.953 1 72.88 34 ASP B C 1
ATOM 1562 O O . ASP B 1 34 ? -23.125 -5.867 -0.844 1 72.88 34 ASP B O 1
ATOM 1566 N N . ASP B 1 35 ? -22.797 -6.023 -3.023 1 75.06 35 ASP B N 1
ATOM 1567 C CA . ASP B 1 35 ? -22.938 -7.473 -3 1 75.06 35 ASP B CA 1
ATOM 1568 C C . ASP B 1 35 ? -21.609 -8.156 -2.746 1 75.06 35 ASP B C 1
ATOM 1570 O O . ASP B 1 35 ? -21.469 -9.367 -2.941 1 75.06 35 ASP B O 1
ATOM 1574 N N . SER B 1 36 ? -20.641 -7.293 -2.322 1 77.94 36 SER B N 1
ATOM 1575 C CA . SER B 1 36 ? -19.328 -7.871 -2.059 1 77.94 36 SER B CA 1
ATOM 1576 C C . SER B 1 36 ? -19.391 -8.906 -0.938 1 77.94 36 SER B C 1
ATOM 1578 O O . SER B 1 36 ? -20.062 -8.688 0.073 1 77.94 36 SER B O 1
ATOM 1580 N N . PRO B 1 37 ? -18.734 -10.117 -1.301 1 77.69 37 PRO B N 1
ATOM 1581 C CA . PRO B 1 37 ? -18.734 -11.141 -0.256 1 77.69 37 PRO B CA 1
ATOM 1582 C C . PRO B 1 37 ? -17.875 -10.75 0.948 1 77.69 37 PRO B C 1
ATOM 1584 O O . PRO B 1 37 ? -17.922 -11.414 1.987 1 77.69 37 PRO B O 1
ATOM 1587 N N . PHE B 1 38 ? -17.203 -9.688 0.723 1 74.62 38 PHE B N 1
ATOM 1588 C CA . PHE B 1 38 ? -16.328 -9.227 1.805 1 74.62 38 PHE B CA 1
ATOM 1589 C C . PHE B 1 38 ? -17.109 -8.352 2.783 1 74.62 38 PHE B C 1
ATOM 1591 O O . PHE B 1 38 ? -17.359 -7.176 2.51 1 74.62 38 PHE B O 1
ATOM 1598 N N . GLN B 1 39 ? -17.594 -9.008 3.795 1 65.94 39 GLN B N 1
ATOM 1599 C CA . GLN B 1 39 ? -18.359 -8.297 4.812 1 65.94 39 GLN B CA 1
ATOM 1600 C C . GLN B 1 39 ? -17.453 -7.371 5.625 1 65.94 39 GLN B C 1
ATOM 1602 O O . GLN B 1 39 ? -17.891 -6.309 6.074 1 65.94 39 GLN B O 1
ATOM 1607 N N . ARG B 1 40 ? -16.312 -7.871 5.844 1 64.38 40 ARG B N 1
ATOM 1608 C CA . ARG B 1 40 ? -15.359 -7.086 6.613 1 64.38 40 ARG B CA 1
ATOM 1609 C C . ARG B 1 40 ? -14.07 -6.879 5.824 1 64.38 40 ARG B C 1
ATOM 1611 O O . ARG B 1 40 ? -13 -7.328 6.242 1 64.38 40 ARG B O 1
ATOM 1618 N N . ALA B 1 41 ? -14.234 -6.293 4.691 1 61.59 41 ALA B N 1
ATOM 1619 C CA . ALA B 1 41 ? -13.086 -5.965 3.855 1 61.59 41 ALA B CA 1
ATOM 1620 C C . ALA B 1 41 ? -12.117 -5.047 4.594 1 61.59 41 ALA B C 1
ATOM 1622 O O . ALA B 1 41 ? -12.539 -4.094 5.258 1 61.59 41 ALA B O 1
ATOM 1623 N N . GLY B 1 42 ? -10.844 -5.52 4.637 1 63.78 42 GLY B N 1
ATOM 1624 C CA . GLY B 1 42 ? -9.844 -4.629 5.203 1 63.78 42 GLY B CA 1
ATOM 1625 C C . GLY B 1 42 ? -9.547 -4.918 6.664 1 63.78 42 GLY B C 1
ATOM 1626 O O . GLY B 1 42 ? -9.094 -4.039 7.398 1 63.78 42 GLY B O 1
ATOM 1627 N N . SER B 1 43 ? -9.922 -6.066 7.125 1 72.75 43 SER B N 1
ATOM 1628 C CA . SER B 1 43 ? -9.586 -6.453 8.492 1 72.75 43 SER B CA 1
ATOM 1629 C C . SER B 1 43 ? -8.07 -6.559 8.672 1 72.75 43 SER B C 1
ATOM 1631 O O . SER B 1 43 ? -7.34 -6.781 7.711 1 72.75 43 SER B O 1
ATOM 1633 N N . PRO B 1 44 ? -7.633 -6.254 9.898 1 72.12 44 PRO B N 1
ATOM 1634 C CA . PRO B 1 44 ? -6.199 -6.375 10.164 1 72.12 44 PRO B CA 1
AT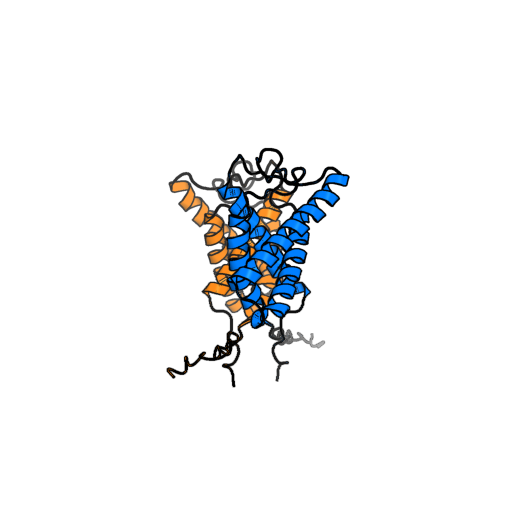OM 1635 C C . PRO B 1 44 ? -5.652 -7.762 9.828 1 72.12 44 PRO B C 1
ATOM 1637 O O . PRO B 1 44 ? -4.5 -7.891 9.414 1 72.12 44 PRO B O 1
ATOM 1640 N N . GLY B 1 45 ? -6.52 -8.758 9.992 1 76.88 45 GLY B N 1
ATOM 1641 C CA . GLY B 1 45 ? -6.098 -10.117 9.68 1 76.88 45 GLY B CA 1
ATOM 1642 C C . GLY B 1 45 ? -5.738 -10.312 8.219 1 76.88 45 GLY B C 1
ATOM 1643 O O . GLY B 1 45 ? -4.871 -11.125 7.891 1 76.88 45 GLY B O 1
ATOM 1644 N N . SER B 1 46 ? -6.336 -9.523 7.418 1 83.44 46 SER B N 1
ATOM 1645 C CA . SER B 1 46 ? -6.062 -9.633 5.988 1 83.44 46 SER B CA 1
ATOM 1646 C C . SER B 1 46 ? -4.629 -9.227 5.664 1 83.44 46 SER B C 1
ATOM 1648 O O . SER B 1 46 ? -4.012 -9.781 4.758 1 83.44 46 SER B O 1
ATOM 1650 N N . PHE B 1 47 ? -4.121 -8.352 6.5 1 86.81 47 PHE B N 1
ATOM 1651 C CA . PHE B 1 47 ? -2.75 -7.898 6.289 1 86.81 47 PHE B CA 1
ATOM 1652 C C . PHE B 1 47 ? -1.77 -9.055 6.461 1 86.81 47 PHE B C 1
ATOM 1654 O O . PHE B 1 47 ? -0.85 -9.219 5.656 1 86.81 47 PHE B O 1
ATOM 1661 N N . LEU B 1 48 ? -2.008 -9.867 7.496 1 85.69 48 LEU B N 1
ATOM 1662 C CA . LEU B 1 48 ? -1.145 -11.016 7.766 1 85.69 48 LEU B CA 1
ATOM 1663 C C . LEU B 1 48 ? -1.261 -12.055 6.66 1 85.69 48 LEU B C 1
ATOM 1665 O O . LEU B 1 48 ? -0.255 -12.625 6.227 1 85.69 48 LEU B O 1
ATOM 1669 N N . VAL B 1 49 ? -2.445 -12.242 6.152 1 88.69 49 VAL B N 1
ATOM 1670 C CA . VAL B 1 49 ? -2.688 -13.227 5.105 1 88.69 49 VAL B CA 1
ATOM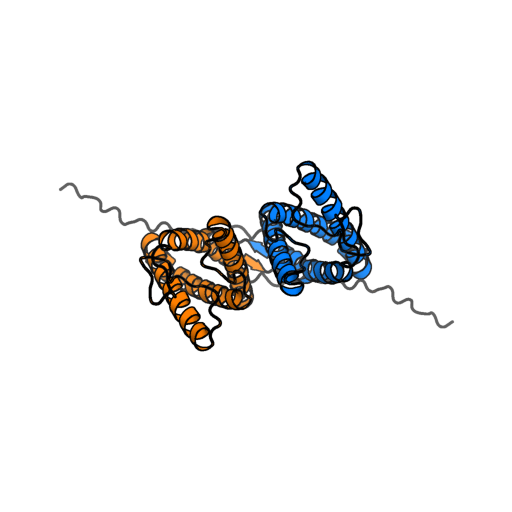 1671 C C . VAL B 1 49 ? -1.986 -12.805 3.818 1 88.69 49 VAL B C 1
ATOM 1673 O O . VAL B 1 49 ? -1.303 -13.609 3.182 1 88.69 49 VAL B O 1
ATOM 1676 N N . TYR B 1 50 ? -2.047 -11.586 3.498 1 92.69 50 TYR B N 1
ATOM 1677 C CA . TYR B 1 50 ? -1.454 -11.102 2.26 1 92.69 50 TYR B CA 1
ATOM 1678 C C . TYR B 1 50 ? 0.068 -11.117 2.34 1 92.69 50 TYR B C 1
ATOM 1680 O O . TYR B 1 50 ? 0.745 -11.359 1.338 1 92.69 50 TYR B O 1
ATOM 1688 N N . SER B 1 51 ? 0.514 -10.828 3.553 1 93.69 51 SER B N 1
ATOM 1689 C CA . SER B 1 51 ? 1.9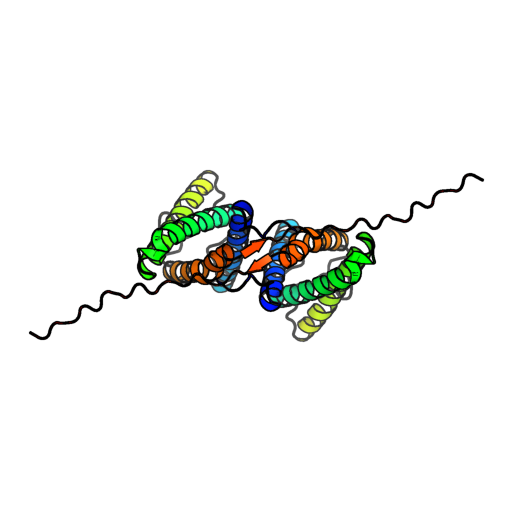55 -10.93 3.76 1 93.69 51 SER B CA 1
ATOM 1690 C C . SER B 1 51 ? 2.449 -12.352 3.488 1 93.69 51 SER B C 1
ATOM 1692 O O . SER B 1 51 ? 3.395 -12.547 2.721 1 93.69 51 SER B O 1
ATOM 1694 N N . CYS B 1 52 ? 1.839 -13.328 4.047 1 92.56 52 CYS B N 1
ATOM 1695 C CA . CYS B 1 52 ? 2.248 -14.727 3.92 1 92.56 52 CYS B CA 1
ATOM 1696 C C . CYS B 1 52 ? 2.035 -15.227 2.496 1 92.56 52 CYS B C 1
ATOM 1698 O O . CYS B 1 52 ? 2.902 -15.898 1.935 1 92.56 52 CYS B O 1
ATOM 1700 N N . CYS B 1 53 ? 0.914 -14.859 1.98 1 92.94 53 CYS B N 1
ATOM 1701 C CA . CYS B 1 53 ? 0.624 -15.273 0.612 1 92.94 53 CYS B CA 1
ATOM 1702 C C . CYS B 1 53 ? 1.639 -14.688 -0.362 1 92.94 53 CYS B C 1
ATOM 1704 O O . CYS B 1 53 ? 2.139 -15.391 -1.243 1 92.94 53 CYS B O 1
ATOM 1706 N N . GLY B 1 54 ? 1.937 -13.453 -0.159 1 95.62 54 GLY B N 1
ATOM 1707 C CA . GLY B 1 54 ? 2.924 -12.812 -1.013 1 95.62 54 GLY B CA 1
ATOM 1708 C C . GLY B 1 54 ? 4.293 -13.453 -0.93 1 95.62 54 GLY B C 1
ATOM 1709 O O . GLY B 1 54 ? 4.961 -13.641 -1.95 1 95.62 54 GLY B O 1
ATOM 1710 N N . LEU B 1 55 ? 4.727 -13.805 0.242 1 96.56 55 LEU B N 1
ATOM 1711 C CA . LEU B 1 55 ? 6.02 -14.461 0.417 1 96.56 55 LEU B CA 1
ATOM 1712 C C . LEU B 1 55 ? 6.027 -15.836 -0.251 1 96.56 55 LEU B C 1
ATOM 1714 O O . LEU B 1 55 ? 7.027 -16.234 -0.854 1 96.56 55 LEU B O 1
ATOM 1718 N N . THR B 1 56 ? 4.91 -16.562 -0.112 1 95.38 56 THR B N 1
ATOM 1719 C CA . THR B 1 56 ? 4.809 -17.859 -0.759 1 95.38 56 THR B CA 1
ATOM 1720 C C . THR B 1 56 ? 4.898 -17.719 -2.275 1 95.38 56 THR B C 1
ATOM 1722 O O . THR B 1 56 ? 5.594 -18.5 -2.936 1 95.38 56 THR B O 1
ATOM 1725 N N . MET B 1 57 ? 4.25 -16.75 -2.789 1 95.44 57 MET B N 1
ATOM 1726 C CA . MET B 1 57 ? 4.285 -16.531 -4.23 1 95.44 57 MET B CA 1
ATOM 1727 C C . MET B 1 57 ? 5.688 -16.141 -4.688 1 95.44 57 MET B C 1
ATOM 1729 O O . MET B 1 57 ? 6.129 -16.562 -5.762 1 95.44 57 MET B O 1
ATOM 1733 N N . GLU B 1 58 ? 6.336 -15.305 -3.893 1 97.19 58 GLU B N 1
ATOM 1734 C CA . GLU B 1 58 ? 7.723 -14.969 -4.195 1 97.19 58 GLU B CA 1
ATOM 1735 C C . GLU B 1 58 ? 8.586 -16.234 -4.277 1 97.19 58 GLU B C 1
ATOM 1737 O O . GLU B 1 58 ? 9.422 -16.359 -5.176 1 97.19 58 GLU B O 1
ATOM 1742 N N . TYR B 1 59 ? 8.383 -17.141 -3.326 1 95.81 59 TYR B N 1
ATOM 1743 C CA . TYR B 1 59 ? 9.125 -18.391 -3.303 1 95.81 59 TYR B CA 1
ATOM 1744 C C . TYR B 1 59 ? 8.867 -19.203 -4.566 1 95.81 59 TYR B C 1
ATOM 1746 O O . TYR B 1 59 ? 9.797 -19.766 -5.152 1 95.81 59 TYR B O 1
ATOM 1754 N N . VAL B 1 60 ? 7.613 -19.297 -4.934 1 94.25 60 VAL B N 1
ATOM 1755 C CA . VAL B 1 60 ? 7.246 -20.016 -6.148 1 94.25 60 VAL B CA 1
ATOM 1756 C C . VAL B 1 60 ? 7.902 -19.359 -7.359 1 94.25 60 VAL B C 1
ATOM 1758 O O . VAL B 1 60 ? 8.469 -20.031 -8.219 1 94.25 60 VAL B O 1
ATOM 1761 N N . TYR B 1 61 ? 7.812 -18.047 -7.453 1 95.19 61 TYR B N 1
ATOM 1762 C CA . TYR B 1 61 ? 8.398 -17.281 -8.547 1 95.19 61 TYR B CA 1
ATOM 1763 C C . TYR B 1 61 ? 9.891 -17.547 -8.672 1 95.19 61 TYR B C 1
ATOM 1765 O O . TYR B 1 61 ? 10.375 -17.906 -9.75 1 95.19 61 TYR B O 1
ATOM 1773 N N . LEU B 1 62 ? 10.625 -17.438 -7.59 1 94.19 62 LEU B N 1
ATOM 1774 C CA . LEU B 1 62 ? 12.078 -17.609 -7.605 1 94.19 62 LEU B CA 1
ATOM 1775 C C . LEU B 1 62 ? 12.461 -19.031 -7.961 1 94.19 62 LEU B C 1
ATOM 1777 O O . LEU B 1 62 ? 13.453 -19.266 -8.648 1 94.19 62 LEU B O 1
ATOM 1781 N N . GLY B 1 63 ? 11.641 -19.969 -7.551 1 93.44 63 GLY B N 1
ATOM 1782 C CA . GLY B 1 63 ? 11.938 -21.375 -7.801 1 93.44 63 GLY B CA 1
ATOM 1783 C C . GLY B 1 63 ? 11.609 -21.812 -9.211 1 93.44 63 GLY B C 1
ATOM 1784 O O . GLY B 1 63 ? 12.234 -22.719 -9.75 1 93.44 63 GLY B O 1
ATOM 1785 N N . LEU B 1 64 ? 10.672 -21.078 -9.859 1 92.31 64 LEU B N 1
ATOM 1786 C CA . LEU B 1 64 ? 10.141 -21.641 -11.086 1 92.31 64 LEU B CA 1
ATOM 1787 C C . LEU B 1 64 ? 10.297 -20.672 -12.25 1 92.31 64 LEU B C 1
ATOM 1789 O O . LEU B 1 64 ? 9.977 -21 -13.391 1 92.31 64 LEU B O 1
ATOM 1793 N N . ARG B 1 65 ? 10.742 -19.531 -12.039 1 87.31 65 ARG B N 1
ATOM 1794 C CA . ARG B 1 65 ? 10.789 -18.484 -13.047 1 87.31 65 ARG B CA 1
ATOM 1795 C C . ARG B 1 65 ? 11.578 -18.938 -14.273 1 87.31 65 ARG B C 1
ATOM 1797 O O . ARG B 1 65 ? 11.305 -18.484 -15.391 1 87.31 65 ARG B O 1
ATOM 1804 N N . THR B 1 66 ? 12.492 -19.859 -14.109 1 85 66 THR B N 1
ATOM 1805 C CA . THR B 1 66 ? 13.32 -20.297 -15.227 1 85 66 THR B CA 1
ATOM 1806 C C . THR B 1 66 ? 12.852 -21.656 -15.734 1 85 66 THR B C 1
ATOM 1808 O O . THR B 1 66 ? 13.266 -22.109 -16.812 1 85 66 THR B O 1
ATOM 1811 N N . GLU B 1 67 ? 11.953 -22.266 -15.07 1 86.81 67 GLU B N 1
ATOM 1812 C CA . GLU B 1 67 ? 11.625 -23.656 -15.359 1 86.81 67 GLU B CA 1
ATOM 1813 C C . GLU B 1 67 ? 10.242 -23.781 -15.992 1 86.81 67 GLU B C 1
ATOM 1815 O O . GLU B 1 67 ? 9.938 -24.797 -16.625 1 86.81 67 GLU B O 1
ATOM 1820 N N . CYS B 1 68 ? 9.438 -22.844 -15.773 1 86.25 68 CYS B N 1
ATOM 1821 C CA . CYS B 1 68 ? 8.055 -22.984 -16.188 1 86.25 68 CYS B CA 1
ATOM 1822 C C . CYS B 1 68 ? 7.582 -21.734 -16.938 1 86.25 68 CYS B C 1
ATOM 1824 O O . CYS B 1 68 ? 8.133 -20.641 -16.75 1 86.25 68 CYS B O 1
ATOM 1826 N N . CYS B 1 69 ? 6.621 -22.031 -17.781 1 89.5 69 CYS B N 1
ATOM 1827 C CA . CYS B 1 69 ? 6.027 -20.891 -18.469 1 89.5 69 CYS B CA 1
ATOM 1828 C C . CYS B 1 69 ? 5.148 -20.078 -17.531 1 89.5 69 CYS B C 1
ATOM 1830 O O . CYS B 1 69 ? 4.84 -20.531 -16.422 1 89.5 69 CYS B O 1
ATOM 1832 N N . LEU B 1 70 ? 4.789 -18.953 -17.938 1 91.94 70 LEU B N 1
ATOM 1833 C CA . LEU B 1 70 ? 4.031 -18.016 -17.109 1 91.94 70 LEU B CA 1
ATOM 1834 C C . LEU B 1 70 ? 2.662 -18.578 -16.75 1 91.94 70 LEU B C 1
ATOM 1836 O O . LEU B 1 70 ? 2.184 -18.391 -15.633 1 91.94 70 LEU B O 1
ATOM 1840 N N . LEU B 1 71 ? 2.068 -19.266 -17.75 1 91.5 71 LEU B N 1
ATOM 1841 C CA . LEU B 1 71 ? 0.731 -19.812 -17.531 1 91.5 71 LEU B CA 1
ATOM 1842 C C . LEU B 1 71 ? 0.74 -20.844 -16.406 1 91.5 71 LEU B C 1
ATOM 1844 O O . LEU B 1 71 ? -0.146 -20.828 -15.547 1 91.5 71 LEU B O 1
ATOM 1848 N N . THR B 1 72 ? 1.749 -21.672 -16.422 1 92.38 72 THR B N 1
ATOM 1849 C CA . THR B 1 72 ? 1.873 -22.688 -15.383 1 92.38 72 THR B CA 1
ATOM 1850 C C . THR B 1 72 ? 2.094 -22.031 -14.016 1 92.38 72 THR B C 1
ATOM 1852 O O . THR B 1 72 ? 1.501 -22.453 -13.023 1 92.38 72 THR B O 1
ATOM 1855 N N . ARG B 1 73 ? 2.848 -21.016 -13.969 1 94.62 73 ARG B N 1
ATOM 1856 C CA . ARG B 1 73 ? 3.1 -20.344 -12.703 1 94.62 73 ARG B CA 1
ATOM 1857 C C . ARG B 1 73 ? 1.835 -19.672 -12.188 1 94.62 73 ARG B C 1
ATOM 1859 O O . ARG B 1 73 ? 1.554 -19.703 -10.984 1 94.62 73 ARG B O 1
ATOM 1866 N N . CYS B 1 74 ? 1.088 -19.156 -13.055 1 94 74 CYS B N 1
ATOM 1867 C CA . CYS B 1 74 ? -0.153 -18.5 -12.648 1 94 74 CYS B CA 1
ATOM 1868 C C . CYS B 1 74 ? -1.127 -19.516 -12.047 1 94 74 CYS B C 1
ATOM 1870 O O . CYS B 1 74 ? -1.812 -19.203 -11.07 1 94 74 CYS B O 1
ATOM 1872 N N . VAL B 1 75 ? -1.144 -20.656 -12.688 1 94.5 75 VAL B N 1
ATOM 1873 C CA . VAL B 1 75 ? -2.008 -21.703 -12.164 1 94.5 75 VAL B CA 1
ATOM 1874 C C . VAL B 1 75 ? -1.562 -22.078 -10.758 1 94.5 75 VAL B C 1
ATOM 1876 O O . VAL B 1 75 ? -2.391 -22.25 -9.859 1 94.5 75 VAL B O 1
ATOM 1879 N N . LEU B 1 76 ? -0.313 -22.188 -10.594 1 94.75 76 LEU B N 1
ATOM 1880 C CA . LEU B 1 76 ? 0.224 -22.5 -9.273 1 94.75 76 LEU B CA 1
ATOM 1881 C C . LEU B 1 76 ? -0.092 -21.406 -8.273 1 94.75 76 LEU B C 1
ATOM 1883 O O . LEU B 1 76 ? -0.407 -21.688 -7.113 1 94.75 76 LEU B O 1
ATOM 1887 N N . TYR B 1 77 ? 0.001 -20.141 -8.695 1 96.19 77 TYR B N 1
ATOM 1888 C CA . TYR B 1 77 ? -0.367 -19.016 -7.832 1 96.19 77 TYR B CA 1
ATOM 1889 C C . TYR B 1 77 ? -1.823 -19.125 -7.395 1 96.19 77 TYR B C 1
ATOM 1891 O O . TYR B 1 77 ? -2.141 -18.906 -6.223 1 96.19 77 TYR B O 1
ATOM 1899 N N . ILE B 1 78 ? -2.643 -19.438 -8.344 1 95.94 78 ILE B N 1
ATOM 1900 C CA . ILE B 1 78 ? -4.07 -19.516 -8.062 1 95.94 78 ILE B CA 1
ATOM 1901 C C . ILE B 1 78 ? -4.328 -20.625 -7.035 1 95.94 78 ILE B C 1
ATOM 1903 O O . ILE B 1 78 ? -5.102 -20.438 -6.094 1 95.94 78 ILE B O 1
ATOM 1907 N N . LEU B 1 79 ? -3.689 -21.719 -7.234 1 94.62 79 LEU B N 1
ATOM 1908 C CA . LEU B 1 79 ? -3.828 -22.812 -6.281 1 94.62 79 LEU B CA 1
ATOM 1909 C C . LEU B 1 79 ? -3.35 -22.391 -4.898 1 94.62 79 LEU B C 1
ATOM 1911 O O . LEU B 1 79 ? -3.975 -22.734 -3.891 1 94.62 79 LEU B O 1
ATOM 1915 N N . CYS B 1 80 ? -2.236 -21.688 -4.871 1 93.56 80 CYS B N 1
ATOM 1916 C CA . CYS B 1 80 ? -1.722 -21.172 -3.611 1 93.56 80 CYS B CA 1
ATOM 1917 C C . CYS B 1 80 ? -2.73 -20.234 -2.955 1 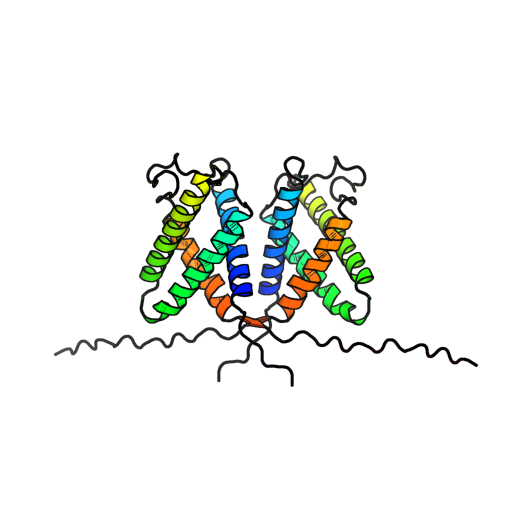93.56 80 CYS B C 1
ATOM 1919 O O . CYS B 1 80 ? -2.992 -20.344 -1.755 1 93.56 80 CYS B O 1
ATOM 1921 N N . ILE B 1 81 ? -3.287 -19.344 -3.691 1 94.12 81 ILE B N 1
ATOM 1922 C CA . ILE B 1 81 ? -4.254 -18.375 -3.195 1 94.12 81 ILE B CA 1
ATOM 1923 C C . ILE B 1 81 ? -5.477 -19.094 -2.635 1 94.12 81 ILE B C 1
ATOM 1925 O O . ILE B 1 81 ? -5.922 -18.812 -1.522 1 94.12 81 ILE B O 1
ATOM 1929 N N . TYR B 1 82 ? -5.953 -20.078 -3.4 1 94.75 82 TYR B N 1
ATOM 1930 C CA . TYR B 1 82 ? -7.105 -20.844 -2.941 1 94.75 82 TYR B CA 1
ATOM 1931 C C . TYR B 1 82 ? -6.777 -21.609 -1.665 1 94.75 82 TYR B C 1
ATOM 1933 O O . TYR B 1 82 ? -7.617 -21.719 -0.766 1 94.75 82 TYR B O 1
ATOM 1941 N N . SER B 1 83 ? -5.637 -22.141 -1.6 1 93.69 83 SER B N 1
ATOM 1942 C CA . SER B 1 83 ? -5.223 -22.875 -0.404 1 93.69 83 SER B CA 1
ATOM 1943 C C . SER B 1 83 ? -5.184 -21.953 0.814 1 93.69 83 SER B C 1
ATOM 1945 O O . SER B 1 83 ? -5.656 -22.328 1.892 1 93.69 83 SER B O 1
ATOM 1947 N N . TRP B 1 84 ? -4.598 -20.781 0.622 1 91.25 84 TRP B N 1
ATOM 1948 C CA . TRP B 1 84 ? -4.559 -19.812 1.711 1 91.25 84 TRP B CA 1
ATOM 1949 C C . TRP B 1 84 ? -5.965 -19.391 2.117 1 91.25 84 TRP B C 1
ATOM 1951 O O . TRP B 1 84 ? -6.262 -19.266 3.307 1 91.25 84 TRP B O 1
ATOM 1961 N N . GLU B 1 85 ? -6.805 -19.141 1.126 1 90.31 85 GLU B N 1
ATOM 1962 C CA . GLU B 1 85 ? -8.188 -18.781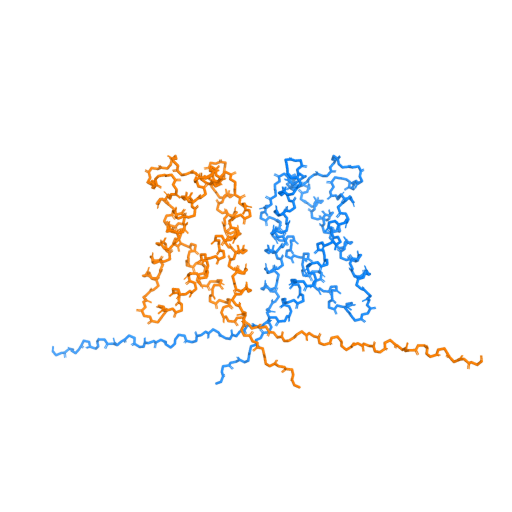 1.401 1 90.31 85 GLU B CA 1
ATOM 1963 C C . GLU B 1 85 ? -8.891 -19.875 2.215 1 90.31 85 GLU B C 1
ATOM 1965 O O . GLU B 1 85 ? -9.531 -19.578 3.227 1 90.31 85 GLU B O 1
ATOM 1970 N N . PHE B 1 86 ? -8.695 -21.031 1.747 1 93.94 86 PHE B N 1
ATOM 1971 C CA . PHE B 1 86 ? -9.344 -22.156 2.412 1 93.94 86 PHE B CA 1
ATOM 1972 C C . PHE B 1 86 ? -8.773 -22.359 3.814 1 93.94 86 PHE B C 1
ATOM 1974 O O . PHE B 1 86 ? -9.531 -22.516 4.773 1 93.94 86 PHE B O 1
ATOM 1981 N N . GLY B 1 87 ? -7.512 -22.328 3.92 1 93.56 87 GLY B N 1
ATOM 1982 C CA . GLY B 1 87 ? -6.855 -22.547 5.199 1 93.56 87 GLY B CA 1
ATOM 1983 C C . GLY B 1 87 ? -7.152 -21.453 6.215 1 93.56 87 GLY B C 1
ATOM 1984 O O . GLY B 1 87 ? -7.562 -21.75 7.34 1 93.56 87 GLY B O 1
ATOM 1985 N N . THR B 1 88 ? -6.949 -20.234 5.82 1 90.62 88 THR B N 1
ATOM 1986 C CA . THR B 1 88 ? -7.16 -19.109 6.734 1 90.62 88 THR B CA 1
ATOM 1987 C C . THR B 1 88 ? -8.641 -18.938 7.043 1 90.62 88 THR B C 1
ATOM 1989 O O . THR B 1 88 ? -9.023 -18.719 8.195 1 90.62 88 THR B O 1
ATOM 1992 N N . GLY B 1 89 ? -9.461 -19.031 5.973 1 90.19 89 GLY B N 1
ATOM 1993 C CA . GLY B 1 89 ? -10.891 -18.984 6.207 1 90.19 89 GLY B CA 1
ATOM 1994 C C . GLY B 1 89 ? -11.375 -20.062 7.152 1 90.19 89 GLY B C 1
ATOM 1995 O O . GLY B 1 89 ? -12.203 -19.797 8.031 1 90.19 89 GLY B O 1
ATOM 1996 N N . GLY B 1 90 ? -10.914 -21.281 6.914 1 93.19 90 GLY B N 1
ATOM 1997 C CA . GLY B 1 90 ? -11.258 -22.375 7.812 1 93.19 90 GLY B CA 1
ATOM 1998 C C . GLY B 1 90 ? -10.852 -22.109 9.25 1 93.19 90 GLY B C 1
ATOM 1999 O O . GLY B 1 90 ? -11.648 -22.328 10.172 1 93.19 90 GLY B O 1
ATOM 2000 N N . LEU B 1 91 ? -9.656 -21.641 9.469 1 91.06 91 LEU B N 1
ATOM 2001 C CA . LEU B 1 91 ? -9.156 -21.344 10.805 1 91.06 91 LEU B CA 1
ATOM 2002 C C . LEU B 1 91 ? -9.977 -20.25 11.461 1 91.06 91 LEU B C 1
ATOM 2004 O O . LEU B 1 91 ? -10.367 -20.375 12.625 1 91.06 91 LEU B O 1
ATOM 2008 N N . LEU B 1 92 ? -10.258 -19.234 10.719 1 87.69 92 LEU B N 1
ATOM 2009 C CA . LEU B 1 92 ? -11.008 -18.109 11.266 1 87.69 92 LEU B CA 1
ATOM 2010 C C . LEU B 1 92 ? -12.453 -18.5 11.539 1 87.69 92 LEU B C 1
ATOM 2012 O O . LEU B 1 92 ? -13.094 -17.953 12.438 1 87.69 92 LEU B O 1
ATOM 2016 N N . SER B 1 93 ? -12.93 -19.422 10.758 1 90.75 93 SER B N 1
ATOM 2017 C CA . SER B 1 93 ? -14.305 -19.875 10.938 1 90.75 93 SER B CA 1
ATOM 2018 C C . SER B 1 93 ? -14.469 -20.641 12.242 1 90.75 93 SER B C 1
ATOM 2020 O O . SER B 1 93 ? -15.562 -20.688 12.812 1 90.75 93 SER B O 1
ATOM 2022 N N . LEU B 1 94 ? -13.422 -21.203 12.68 1 92.19 94 LEU B N 1
ATOM 2023 C CA . LEU B 1 94 ? -13.477 -21.938 13.938 1 92.19 94 LEU B CA 1
ATOM 2024 C C . LEU B 1 94 ? -13.852 -21 15.086 1 92.19 94 LEU B C 1
ATOM 2026 O O . LEU B 1 94 ? -14.453 -21.438 16.078 1 92.19 94 LEU B O 1
ATOM 2030 N N . VAL B 1 95 ? -13.586 -19.766 15 1 90.44 95 VAL B N 1
ATOM 2031 C CA . VAL B 1 95 ? -13.898 -18.812 16.062 1 90.44 95 VAL B CA 1
ATOM 2032 C C . VAL B 1 95 ? -14.984 -17.844 15.594 1 90.44 95 VAL B C 1
ATOM 2034 O O . VAL B 1 95 ? -15.188 -16.781 16.188 1 90.44 95 VAL B O 1
ATOM 2037 N N . GLY B 1 96 ? -15.57 -18.031 14.461 1 86.12 96 GLY B N 1
ATOM 2038 C CA . GLY B 1 96 ? -16.672 -17.25 13.938 1 86.12 96 GLY B CA 1
ATOM 2039 C C . GLY B 1 96 ? -16.25 -15.883 13.438 1 86.12 96 GLY B C 1
ATOM 2040 O O . GLY B 1 96 ? -17.031 -14.93 13.484 1 86.12 96 GLY B O 1
ATOM 2041 N N . ALA B 1 97 ? -15.008 -15.742 12.969 1 83 97 ALA B N 1
ATOM 2042 C CA . ALA B 1 97 ? -14.477 -14.422 12.641 1 83 97 ALA B CA 1
ATOM 2043 C C . ALA B 1 97 ? -14.086 -14.328 11.172 1 83 97 ALA B C 1
ATOM 2045 O O . ALA B 1 97 ? -13.406 -13.391 10.758 1 83 97 ALA B O 1
ATOM 2046 N N . CYS B 1 98 ? -14.508 -15.195 10.32 1 85.81 98 CYS B N 1
ATOM 2047 C CA . CYS B 1 98 ? -14.172 -15.133 8.898 1 85.81 98 CYS B CA 1
ATOM 2048 C C . CYS B 1 98 ? -14.82 -13.922 8.242 1 85.81 98 CYS B C 1
ATOM 2050 O O . CYS B 1 98 ? -16.047 -13.758 8.289 1 85.81 98 CYS B O 1
ATOM 2052 N N . PRO B 1 99 ? -13.969 -13.125 7.586 1 83.88 99 PRO B N 1
ATOM 2053 C CA . PRO B 1 99 ? -14.508 -11.852 7.105 1 83.88 99 PRO B CA 1
ATOM 2054 C C . PRO B 1 99 ? -15.18 -11.977 5.738 1 83.88 99 PRO B C 1
ATOM 2056 O O . PRO B 1 99 ? -15.703 -10.992 5.211 1 83.88 99 PRO B O 1
ATOM 2059 N N . TRP B 1 100 ? -15.156 -13.102 5.191 1 86.94 100 TRP B N 1
ATOM 2060 C CA . TRP B 1 100 ? -15.812 -13.266 3.898 1 86.94 100 TRP B CA 1
ATOM 2061 C C . TRP B 1 100 ? -16.703 -14.508 3.893 1 86.94 100 TRP B C 1
ATOM 2063 O O . TRP B 1 100 ? -16.516 -15.414 4.715 1 86.94 100 TRP B O 1
ATOM 2073 N N . ASP B 1 101 ? -17.719 -14.484 3.061 1 89.94 101 ASP B N 1
ATOM 2074 C CA . ASP B 1 101 ? -18.641 -15.602 2.879 1 89.94 101 ASP B CA 1
ATOM 2075 C C . ASP B 1 101 ? -19.078 -15.727 1.42 1 89.94 101 ASP B C 1
ATOM 2077 O O . ASP B 1 101 ? -19.75 -14.844 0.891 1 89.94 101 ASP B O 1
ATOM 2081 N N . TYR B 1 102 ? -18.688 -16.922 0.898 1 91 102 TYR B N 1
ATOM 2082 C CA . TYR B 1 102 ? -18.969 -17.125 -0.518 1 91 102 TYR B CA 1
ATOM 2083 C C . TYR B 1 102 ? -20.141 -18.078 -0.711 1 91 102 TYR B C 1
ATOM 2085 O O . TYR B 1 102 ? -20.344 -18.609 -1.806 1 91 102 TYR B O 1
ATOM 2093 N N . SER B 1 103 ? -20.984 -18.25 0.247 1 91 103 SER B N 1
ATOM 2094 C CA . SER B 1 103 ? -22.047 -19.25 0.217 1 91 103 SER B CA 1
ATOM 2095 C C . SER B 1 103 ? -23.109 -18.891 -0.816 1 91 103 SER B C 1
ATOM 2097 O O . SER B 1 103 ? -23.844 -19.766 -1.294 1 91 103 SER B O 1
ATOM 2099 N N . GLU B 1 104 ? -23.156 -17.703 -1.181 1 88.56 104 GLU B N 1
ATOM 2100 C CA . GLU B 1 104 ? -24.156 -17.281 -2.158 1 88.56 104 GLU B CA 1
ATOM 2101 C C . GLU B 1 104 ? -23.688 -17.578 -3.582 1 88.56 104 GLU B C 1
ATOM 2103 O O . GLU B 1 104 ? -24.469 -17.453 -4.531 1 88.56 104 GLU B O 1
ATOM 2108 N N . TYR B 1 105 ? -22.453 -17.969 -3.742 1 89.81 105 TYR B N 1
ATOM 2109 C CA . TYR B 1 105 ? -21.906 -18.25 -5.062 1 89.81 105 TYR B CA 1
ATOM 2110 C C . TYR B 1 105 ? -22.203 -19.703 -5.469 1 89.81 105 TYR B C 1
ATOM 2112 O O . TYR B 1 105 ? -22.406 -20.562 -4.613 1 89.81 105 TYR B O 1
ATOM 2120 N N . THR B 1 106 ? -22.25 -19.969 -6.742 1 92.69 106 THR B N 1
ATOM 2121 C CA . THR B 1 106 ? -22.609 -21.281 -7.273 1 92.69 106 THR B CA 1
ATOM 2122 C C . THR B 1 106 ? -21.469 -22.281 -7.062 1 92.69 106 THR B C 1
ATOM 2124 O O . THR B 1 106 ? -21.688 -23.391 -6.562 1 92.69 106 THR B O 1
ATOM 2127 N N . TYR B 1 107 ? -20.219 -21.875 -7.449 1 94.06 107 TYR B N 1
ATOM 2128 C CA . TYR B 1 107 ? -19.062 -22.75 -7.355 1 94.06 107 TYR B CA 1
ATOM 2129 C C . TYR B 1 107 ? -18.172 -22.359 -6.176 1 94.06 107 TYR B C 1
ATOM 2131 O O . TYR B 1 107 ? -17.156 -21.688 -6.352 1 94.06 107 TYR B O 1
ATOM 2139 N N . HIS B 1 108 ? -18.703 -22.75 -4.973 1 94.12 108 HIS B N 1
ATOM 2140 C CA . HIS B 1 108 ? -17.938 -22.438 -3.775 1 94.12 108 HIS B CA 1
ATOM 2141 C C . HIS B 1 108 ? -17.531 -23.703 -3.018 1 94.12 108 HIS B C 1
ATOM 2143 O O . HIS B 1 108 ? -18.172 -24.75 -3.182 1 94.12 108 HIS B O 1
ATOM 2149 N N . LEU B 1 109 ? -16.453 -23.672 -2.348 1 93.94 109 LEU B N 1
ATOM 2150 C CA . LEU B 1 109 ? -16.016 -24.734 -1.447 1 93.94 109 LEU B CA 1
ATOM 2151 C C . LEU B 1 109 ? -16.266 -24.359 0.007 1 93.94 109 LEU B C 1
ATOM 2153 O O . LEU B 1 109 ? -15.5 -23.594 0.599 1 93.94 109 LEU B O 1
ATOM 2157 N N . MET B 1 110 ? -17.438 -24.859 0.665 1 92.94 110 MET B N 1
ATOM 2158 C CA . MET B 1 110 ? -17.812 -24.672 2.062 1 92.94 110 MET B CA 1
ATOM 2159 C C . MET B 1 110 ? -18 -23.203 2.387 1 92.94 110 MET B C 1
ATOM 2161 O O . MET B 1 110 ? -17.766 -22.766 3.52 1 92.94 110 MET B O 1
ATOM 2165 N N . GLY B 1 111 ? -18.156 -22.359 1.315 1 92.62 111 GLY B N 1
ATOM 2166 C CA . GLY B 1 111 ? -18.344 -20.922 1.504 1 92.62 111 GLY B CA 1
ATOM 2167 C C . GLY B 1 111 ? -17.031 -20.188 1.741 1 92.62 111 GLY B C 1
ATOM 2168 O O . GLY B 1 111 ? -17.031 -18.969 1.936 1 92.62 111 GLY B O 1
ATOM 2169 N N . LEU B 1 112 ? -15.938 -20.906 1.647 1 92.62 112 LEU B N 1
ATOM 2170 C CA . LEU B 1 112 ? -14.641 -20.344 1.989 1 92.62 112 LEU B CA 1
ATOM 2171 C C . LEU B 1 112 ? -13.867 -19.953 0.732 1 92.62 112 LEU B C 1
ATOM 2173 O O . LEU B 1 112 ? -13.047 -19.031 0.761 1 92.62 112 LEU B O 1
ATOM 2177 N N . VAL B 1 113 ? -14.133 -20.672 -0.26 1 94.62 113 VAL B N 1
ATOM 2178 C CA . VAL B 1 113 ? -13.461 -20.422 -1.529 1 94.62 113 VAL B CA 1
ATOM 2179 C C . VAL B 1 113 ? -14.492 -20.312 -2.652 1 94.62 113 VAL B C 1
ATOM 2181 O O . VAL B 1 113 ? -15.422 -21.109 -2.723 1 94.62 113 VAL B O 1
ATOM 2184 N N . ALA B 1 114 ? -14.414 -19.281 -3.355 1 93.25 114 ALA B N 1
ATOM 2185 C CA . ALA B 1 114 ? -15.242 -19.141 -4.551 1 93.25 114 ALA B CA 1
ATOM 2186 C C . ALA B 1 114 ? -14.422 -19.359 -5.816 1 93.25 114 ALA B C 1
ATOM 2188 O O . ALA B 1 114 ? -13.586 -18.531 -6.184 1 93.25 114 ALA B O 1
ATOM 2189 N N . LEU B 1 115 ? -14.719 -20.391 -6.535 1 93.75 115 LEU B N 1
ATOM 2190 C CA . LEU B 1 115 ? -13.953 -20.75 -7.727 1 93.75 115 LEU B CA 1
ATOM 2191 C C . LEU B 1 115 ? -14.227 -19.75 -8.859 1 93.75 115 LEU B C 1
ATOM 2193 O O . LEU B 1 115 ? -13.406 -19.609 -9.766 1 93.75 115 LEU B O 1
ATOM 2197 N N . GLU B 1 116 ? -15.344 -19.047 -8.766 1 91.44 116 GLU B N 1
ATOM 2198 C CA . GLU B 1 116 ? -15.719 -18.062 -9.773 1 91.44 116 GLU B CA 1
ATOM 2199 C C . GLU B 1 116 ? -14.695 -16.938 -9.859 1 91.44 116 GLU B C 1
ATOM 2201 O O . GLU B 1 116 ? -14.609 -16.234 -10.875 1 91.44 116 GLU B O 1
ATOM 2206 N N . TYR B 1 117 ? -13.898 -16.859 -8.828 1 90.69 117 TYR B N 1
ATOM 2207 C CA . TYR B 1 117 ? -12.945 -15.75 -8.797 1 90.69 117 TYR B CA 1
ATOM 2208 C C . TYR B 1 117 ? -11.617 -16.156 -9.43 1 90.69 117 TYR B C 1
ATOM 2210 O O . TYR B 1 117 ? -10.633 -15.43 -9.336 1 90.69 117 TYR B O 1
ATOM 2218 N N . PHE B 1 118 ? -11.664 -17.219 -10.203 1 92.88 118 PHE B N 1
ATOM 2219 C CA . PHE B 1 118 ? -10.43 -17.734 -10.805 1 92.88 118 PHE B CA 1
ATOM 2220 C C . PHE B 1 118 ? -9.828 -16.703 -11.75 1 92.88 118 PHE B C 1
ATOM 2222 O O . PHE B 1 118 ? -8.602 -16.547 -11.797 1 92.88 118 PHE B O 1
ATOM 2229 N N . LEU B 1 119 ? -10.664 -16.016 -12.484 1 90.75 119 LEU B N 1
ATOM 2230 C CA . LEU B 1 119 ? -10.141 -15.023 -13.422 1 90.75 119 LEU B CA 1
ATOM 2231 C C . LEU B 1 119 ? -9.523 -13.844 -12.672 1 90.75 119 LEU B C 1
ATOM 2233 O O . LEU B 1 119 ? -8.484 -13.328 -13.078 1 90.75 119 LEU B O 1
ATOM 2237 N N . PHE B 1 120 ? -10.141 -13.477 -11.578 1 90 120 PHE B N 1
ATOM 2238 C CA . PHE B 1 120 ? -9.609 -12.406 -10.75 1 90 120 PHE B CA 1
ATOM 2239 C C . PHE B 1 120 ? -8.25 -12.781 -10.18 1 90 120 PHE B C 1
ATOM 2241 O O . PHE B 1 120 ? -7.312 -11.977 -10.211 1 90 120 PHE B O 1
ATOM 2248 N N . TRP B 1 121 ? -8.133 -14.023 -9.695 1 93.44 121 TRP B N 1
ATOM 2249 C CA . TRP B 1 121 ? -6.871 -14.484 -9.125 1 93.44 121 TRP B CA 1
ATOM 2250 C C . TRP B 1 121 ? -5.801 -14.617 -10.211 1 93.44 121 TRP B C 1
ATOM 2252 O O . TRP B 1 121 ? -4.621 -14.375 -9.953 1 93.44 121 TRP B O 1
ATOM 2262 N N . PHE B 1 122 ? -6.266 -14.953 -11.422 1 95.25 122 PHE B N 1
ATOM 2263 C CA . PHE B 1 122 ? -5.328 -15.062 -12.531 1 95.25 122 PHE B CA 1
ATOM 2264 C C . PHE B 1 122 ? -4.715 -13.711 -12.859 1 95.25 122 PHE B C 1
ATOM 2266 O O . PHE B 1 122 ? -3.488 -13.562 -12.875 1 95.25 122 PHE B O 1
ATOM 2273 N N . VAL B 1 123 ? -5.5 -12.727 -13.008 1 93.5 123 VAL B N 1
ATOM 2274 C CA . VAL B 1 123 ? -5.031 -11.383 -13.312 1 93.5 123 VAL B CA 1
ATOM 2275 C C . VAL B 1 123 ? -4.254 -10.82 -12.125 1 93.5 123 VAL B C 1
ATOM 2277 O O . VAL B 1 123 ? -3.18 -10.242 -12.289 1 93.5 123 VAL B O 1
ATOM 2280 N N . GLY B 1 124 ? -4.816 -11.039 -10.945 1 93.69 124 GLY B N 1
ATOM 2281 C CA . GLY B 1 124 ? -4.156 -10.562 -9.734 1 93.69 124 GLY B CA 1
ATOM 2282 C C . GLY B 1 124 ? -2.766 -11.141 -9.547 1 93.69 124 GLY B C 1
ATOM 2283 O O . GLY B 1 124 ? -1.836 -10.414 -9.18 1 93.69 124 GLY B O 1
ATOM 2284 N N . SER B 1 125 ? -2.65 -12.391 -9.773 1 94.69 125 SER B N 1
ATOM 2285 C CA . SER B 1 125 ? -1.352 -13.031 -9.586 1 94.69 125 SER B CA 1
ATOM 2286 C C . SER B 1 125 ? -0.351 -12.57 -10.641 1 94.69 125 SER B C 1
ATOM 2288 O O . SER B 1 125 ? 0.841 -12.438 -10.359 1 94.69 125 SER B O 1
ATOM 2290 N N . LEU B 1 126 ? -0.836 -12.367 -11.867 1 93.75 126 LEU B N 1
ATOM 2291 C CA . LEU B 1 126 ? 0.02 -11.836 -12.922 1 93.75 126 LEU B CA 1
ATOM 2292 C C . LEU B 1 126 ? 0.54 -10.453 -12.547 1 93.75 126 LEU B C 1
ATOM 2294 O O . LEU B 1 126 ? 1.732 -10.172 -12.688 1 93.75 126 LEU B O 1
ATOM 2298 N N . LEU B 1 127 ? -0.321 -9.641 -12.078 1 92.56 127 LEU B N 1
ATOM 2299 C CA . LEU B 1 127 ? 0.055 -8.289 -11.664 1 92.56 127 LEU B CA 1
ATOM 2300 C C . LEU B 1 127 ? 1.003 -8.328 -10.477 1 92.56 127 LEU B C 1
ATOM 2302 O O . LEU B 1 127 ? 1.984 -7.586 -10.43 1 92.56 127 LEU B O 1
ATOM 2306 N N . LEU B 1 128 ? 0.71 -9.188 -9.562 1 94.94 128 LEU B N 1
ATOM 2307 C CA . LEU B 1 128 ? 1.558 -9.312 -8.383 1 94.94 128 LEU B CA 1
ATOM 2308 C C . LEU B 1 128 ? 2.969 -9.742 -8.773 1 94.94 128 LEU B C 1
ATOM 2310 O O . LEU B 1 128 ? 3.951 -9.18 -8.281 1 94.94 128 LEU B O 1
ATOM 2314 N N . GLU B 1 129 ? 3.041 -10.719 -9.617 1 95.06 129 GLU B N 1
ATOM 2315 C CA . GLU B 1 129 ? 4.363 -11.18 -10.031 1 95.06 129 GLU B CA 1
ATOM 2316 C C . GLU B 1 129 ? 5.113 -10.086 -10.797 1 95.06 129 GLU B C 1
ATOM 2318 O O . GLU B 1 129 ? 6.227 -9.711 -10.422 1 95.06 129 GLU B O 1
ATOM 2323 N N . LYS B 1 130 ? 4.453 -9.523 -11.836 1 94.56 130 LYS B N 1
ATOM 2324 C CA . LYS B 1 130 ? 5.145 -8.664 -12.797 1 94.56 130 LYS B CA 1
ATOM 2325 C C . LYS B 1 130 ? 5.367 -7.27 -12.219 1 94.56 130 LYS B C 1
ATOM 2327 O O . LYS B 1 130 ? 6.387 -6.633 -12.5 1 94.56 130 LYS B O 1
ATOM 2332 N N . LEU B 1 131 ? 4.457 -6.832 -11.414 1 94.38 131 LEU B N 1
ATOM 2333 C CA . LEU B 1 131 ? 4.535 -5.434 -11 1 94.38 131 LEU B CA 1
ATOM 2334 C C . LEU B 1 131 ? 5.078 -5.316 -9.578 1 94.38 131 LEU B C 1
ATOM 2336 O O . LEU B 1 131 ? 5.773 -4.355 -9.25 1 94.38 131 LEU B O 1
ATOM 2340 N N . VAL B 1 132 ? 4.773 -6.238 -8.758 1 96.75 132 VAL B N 1
ATOM 2341 C CA . VAL B 1 132 ? 5.121 -6.059 -7.355 1 96.75 132 VAL B CA 1
ATOM 2342 C C . VAL B 1 132 ? 6.34 -6.91 -7.008 1 96.75 132 VAL B C 1
ATOM 2344 O O . VAL B 1 132 ? 7.391 -6.379 -6.629 1 96.75 132 VAL B O 1
ATOM 2347 N N . ILE B 1 133 ? 6.242 -8.211 -7.191 1 96.88 133 ILE B N 1
ATOM 2348 C CA . ILE B 1 133 ? 7.293 -9.125 -6.758 1 96.88 133 ILE B CA 1
ATOM 2349 C C . ILE B 1 133 ? 8.578 -8.852 -7.539 1 96.88 133 ILE B C 1
ATOM 2351 O O . ILE B 1 133 ? 9.641 -8.68 -6.949 1 96.88 133 ILE B O 1
ATOM 2355 N N . CYS B 1 134 ? 8.492 -8.773 -8.867 1 95.12 134 CYS B N 1
ATOM 2356 C CA . CYS B 1 134 ? 9.664 -8.547 -9.703 1 95.12 134 CYS B CA 1
ATOM 2357 C C . CYS B 1 134 ? 10.359 -7.246 -9.328 1 95.12 134 CYS B C 1
ATOM 2359 O O . CYS B 1 134 ? 11.586 -7.207 -9.188 1 95.12 134 CYS B O 1
ATOM 2361 N N . ASN B 1 135 ? 9.57 -6.227 -9.125 1 95.56 135 ASN B N 1
ATOM 2362 C CA . ASN B 1 135 ? 10.164 -4.938 -8.789 1 95.56 135 ASN B CA 1
ATOM 2363 C C . ASN B 1 135 ? 10.68 -4.922 -7.352 1 95.56 135 ASN B C 1
ATOM 2365 O O . ASN B 1 135 ? 11.695 -4.285 -7.062 1 95.56 135 ASN B O 1
ATOM 2369 N N . THR B 1 136 ? 9.977 -5.52 -6.453 1 97.12 136 THR B N 1
ATOM 2370 C CA . THR B 1 136 ? 10.414 -5.609 -5.066 1 97.12 136 THR B CA 1
ATOM 2371 C C . THR B 1 136 ? 11.789 -6.273 -4.977 1 97.12 136 THR B C 1
ATOM 2373 O O . THR B 1 136 ? 12.648 -5.82 -4.223 1 97.12 136 THR B O 1
ATOM 2376 N N . LEU B 1 137 ? 12.008 -7.305 -5.777 1 96.12 137 LEU B N 1
ATOM 2377 C CA . LEU B 1 137 ? 13.258 -8.062 -5.746 1 96.12 137 LEU B CA 1
ATOM 2378 C C . LEU B 1 137 ? 14.398 -7.25 -6.359 1 96.12 137 LEU B C 1
ATOM 2380 O O . LEU B 1 137 ? 15.57 -7.566 -6.148 1 96.12 137 LEU B O 1
ATOM 2384 N N . ARG B 1 138 ? 14.039 -6.195 -7.078 1 95.56 138 ARG B N 1
ATOM 2385 C CA . ARG B 1 138 ? 15.039 -5.316 -7.68 1 95.56 138 ARG B CA 1
ATOM 2386 C C . ARG B 1 138 ? 15.367 -4.148 -6.758 1 95.56 138 ARG B C 1
ATOM 2388 O O . ARG B 1 138 ? 16.297 -3.383 -7.027 1 95.56 138 ARG B O 1
ATOM 2395 N N . LEU B 1 139 ? 14.648 -3.951 -5.746 1 96.06 139 LEU B N 1
ATOM 2396 C CA . LEU B 1 139 ? 14.844 -2.82 -4.844 1 96.06 139 LEU B CA 1
ATOM 2397 C C . LEU B 1 139 ? 16.016 -3.07 -3.904 1 96.06 139 LEU B C 1
ATOM 2399 O O . LEU B 1 139 ? 16.172 -4.176 -3.385 1 96.06 139 LEU B O 1
ATOM 2403 N N . LEU B 1 140 ? 16.781 -2.078 -3.775 1 96.69 140 LEU B N 1
ATOM 2404 C CA . LEU B 1 140 ? 17.891 -2.043 -2.83 1 96.69 140 LEU B CA 1
ATOM 2405 C C . LEU B 1 140 ? 17.719 -0.896 -1.84 1 96.69 140 LEU B C 1
ATOM 2407 O O . LEU B 1 140 ? 17.062 0.104 -2.143 1 96.69 140 LEU B O 1
ATOM 2411 N N . LEU B 1 141 ? 18.219 -1.06 -0.69 1 95 141 LEU B N 1
ATOM 2412 C CA . LEU B 1 141 ? 18.141 -0.037 0.348 1 95 141 LEU B CA 1
ATOM 2413 C C . LEU B 1 141 ? 19.531 0.533 0.64 1 95 141 LEU B C 1
ATOM 2415 O O . LEU B 1 141 ? 20.453 -0.21 0.983 1 95 141 LEU B O 1
ATOM 2419 N N . ALA B 1 142 ? 19.656 1.793 0.445 1 93.25 142 ALA B N 1
ATOM 2420 C CA . ALA B 1 142 ? 20.906 2.484 0.754 1 93.25 142 ALA B CA 1
ATOM 2421 C C . ALA B 1 142 ? 21.016 2.785 2.246 1 93.25 142 ALA B C 1
ATOM 2423 O O . ALA B 1 142 ? 20.016 2.76 2.963 1 93.25 142 ALA B O 1
ATOM 2424 N N . GLU B 1 143 ? 22.156 3.004 2.715 1 87.94 143 GLU B N 1
ATOM 2425 C CA . GLU B 1 143 ? 22.391 3.357 4.113 1 87.94 143 GLU B CA 1
ATOM 2426 C C . GLU B 1 143 ? 21.734 4.695 4.457 1 87.94 143 GLU B C 1
ATOM 2428 O O . GLU B 1 143 ? 21.656 5.586 3.613 1 87.94 143 GLU B O 1
ATOM 2433 N N . PRO B 1 144 ? 21.281 4.766 5.746 1 80.81 144 PRO B N 1
ATOM 2434 C CA . PRO B 1 144 ? 20.672 6.031 6.152 1 80.81 144 PRO B CA 1
ATOM 2435 C C . PRO B 1 144 ? 21.625 7.215 6.043 1 80.81 144 PRO B C 1
ATOM 2437 O O . PRO B 1 144 ? 22.828 7.059 6.215 1 80.81 144 PRO B O 1
ATOM 2440 N N . TRP B 1 145 ? 21.047 8.312 5.672 1 72.19 145 TRP B N 1
ATOM 2441 C CA . TRP B 1 145 ? 21.828 9.539 5.574 1 72.19 145 TRP B CA 1
ATOM 2442 C C . TRP B 1 145 ? 22.406 9.93 6.934 1 72.19 145 TRP B C 1
ATOM 2444 O O . TRP B 1 145 ? 21.703 9.875 7.945 1 72.19 145 TRP B O 1
ATOM 2454 N N . LYS B 1 146 ? 23.75 9.82 7.16 1 61.75 146 LYS B N 1
ATOM 2455 C CA . LYS B 1 146 ? 24.422 10.234 8.391 1 61.75 146 LYS B CA 1
ATOM 2456 C C . LYS B 1 146 ? 24.125 11.703 8.703 1 61.75 146 LYS B C 1
ATOM 2458 O O . LYS B 1 146 ? 24.312 12.57 7.855 1 61.75 146 LYS B O 1
ATOM 2463 N N . THR B 1 147 ? 23.031 11.945 9.352 1 54.5 147 THR B N 1
ATOM 2464 C CA . THR B 1 147 ? 22.875 13.32 9.82 1 54.5 147 THR B CA 1
ATOM 2465 C C . THR B 1 147 ? 24.172 13.828 10.438 1 54.5 147 THR B C 1
ATOM 2467 O O . THR B 1 147 ? 24.688 13.242 11.398 1 54.5 147 THR B O 1
ATOM 2470 N N . GLU B 1 148 ? 25.109 14.234 9.648 1 49.66 148 GLU B N 1
ATOM 2471 C CA . GLU B 1 148 ? 26.188 14.914 10.352 1 49.66 148 GLU B CA 1
ATOM 2472 C C . GLU B 1 148 ? 25.656 15.758 11.5 1 49.66 148 GLU B C 1
ATOM 2474 O O . GLU B 1 148 ? 24.75 16.594 11.305 1 49.66 148 GLU B O 1
ATOM 2479 N N . LYS B 1 149 ? 25.578 15.18 12.633 1 49.19 149 LYS B N 1
ATOM 2480 C CA . LYS B 1 149 ? 25.328 16.016 13.805 1 49.19 149 LYS B CA 1
ATOM 2481 C C . LYS B 1 149 ? 25.953 17.391 13.641 1 49.19 149 LYS B C 1
ATOM 2483 O O . LYS B 1 149 ? 27.156 17.516 13.469 1 49.19 149 LYS B O 1
ATOM 2488 N N . LYS B 1 150 ? 25.375 18.188 13.039 1 45.94 150 LYS B N 1
ATOM 2489 C CA . LYS B 1 150 ? 25.969 19.5 13.25 1 45.94 150 LYS B CA 1
ATOM 2490 C C . LYS B 1 150 ? 26.359 19.688 14.719 1 45.94 150 LYS B C 1
ATOM 2492 O O . LYS B 1 150 ? 25.516 19.531 15.609 1 45.94 150 LYS B O 1
ATOM 2497 N N . ARG B 1 151 ? 27.578 19.641 15.039 1 46.06 151 ARG B N 1
ATOM 2498 C CA . ARG B 1 151 ? 28.062 20.109 16.344 1 46.06 151 ARG B CA 1
ATOM 2499 C C . ARG B 1 151 ? 27.344 21.391 16.75 1 46.06 151 ARG B C 1
ATOM 2501 O O . ARG B 1 151 ? 27.422 22.406 16.062 1 46.06 151 ARG B O 1
ATOM 2508 N N . MET B 1 152 ? 26.062 21.219 17.172 1 43.03 152 MET B N 1
ATOM 2509 C CA . MET B 1 152 ? 25.578 22.469 17.766 1 43.03 152 MET B CA 1
ATOM 2510 C C . MET B 1 152 ? 26.734 23.266 18.359 1 43.03 152 MET B C 1
ATOM 2512 O O . MET B 1 152 ? 27.625 22.688 19.016 1 43.03 152 MET B O 1
ATOM 2516 N N . PRO B 1 153 ? 27.031 24.312 17.828 1 44.97 153 PRO B N 1
ATOM 2517 C CA . PRO B 1 153 ? 28.109 25.031 18.5 1 44.97 153 PRO B CA 1
ATOM 2518 C C . PRO B 1 153 ? 27.969 25 20.016 1 44.97 153 PRO B C 1
ATOM 2520 O O . PRO B 1 153 ? 26.891 25.219 20.562 1 44.97 153 PRO B O 1
ATOM 2523 N N . ARG B 1 154 ? 28.719 24.141 20.719 1 45.19 154 ARG B N 1
ATOM 2524 C CA . ARG B 1 154 ? 28.844 24.219 22.172 1 45.19 154 ARG B CA 1
ATOM 2525 C C . ARG B 1 154 ? 28.984 25.672 22.625 1 45.19 154 ARG B C 1
ATOM 2527 O O . ARG B 1 154 ? 29.938 26.359 22.266 1 45.19 154 ARG B O 1
ATOM 2534 N N . PHE B 1 155 ? 27.938 26.391 22.828 1 42.69 155 PHE B N 1
ATOM 2535 C CA . PHE B 1 155 ? 28.109 27.625 23.594 1 42.69 155 PHE B CA 1
ATOM 2536 C C . PHE B 1 155 ? 29.016 27.406 24.797 1 42.69 155 PHE B C 1
ATOM 2538 O O . PHE B 1 155 ? 28.625 26.766 25.766 1 42.69 155 PHE B O 1
ATOM 2545 N N . GLU B 1 156 ? 30.219 27.078 24.609 1 45.25 156 GLU B N 1
ATOM 2546 C CA . GLU B 1 156 ? 31.141 27.141 25.734 1 45.25 156 GLU B CA 1
ATOM 2547 C C . GLU B 1 156 ? 30.875 28.359 26.609 1 45.25 156 GLU B C 1
ATOM 2549 O O . GLU B 1 156 ? 31 29.5 26.141 1 45.25 156 GLU B O 1
ATOM 2554 N N . LEU B 1 157 ? 29.875 28.312 27.531 1 44.62 157 LEU B N 1
ATOM 2555 C CA . LEU B 1 157 ? 29.844 29.312 28.594 1 44.62 157 LEU B CA 1
ATOM 2556 C C . LEU B 1 157 ? 31.266 29.641 29.078 1 44.62 157 LEU B C 1
ATOM 2558 O O . LEU B 1 157 ? 31.953 28.766 29.609 1 44.62 157 LEU B O 1
ATOM 2562 N N . LYS B 1 158 ? 31.875 30.5 28.469 1 44.22 158 LYS B N 1
ATOM 2563 C CA . LYS B 1 158 ? 33.094 31.078 29.047 1 44.22 158 LYS B CA 1
ATOM 2564 C C . LYS B 1 158 ? 32.875 31.5 30.5 1 44.22 158 LYS B C 1
ATOM 2566 O O . LYS B 1 158 ? 32.031 32.344 30.781 1 44.22 158 LYS B O 1
ATOM 2571 N N . ASP B 1 159 ? 32.938 30.641 31.422 1 45.56 159 ASP B N 1
ATOM 2572 C CA . ASP B 1 159 ? 33.094 31 32.844 1 45.56 159 ASP B CA 1
ATOM 2573 C C . ASP B 1 159 ? 34.156 32.125 32.969 1 45.56 159 ASP B C 1
ATOM 2575 O O . ASP B 1 159 ? 35.344 31.875 32.781 1 45.56 159 ASP B O 1
ATOM 2579 N N . ASP B 1 160 ? 33.875 33.312 32.406 1 34.59 160 ASP B N 1
ATOM 2580 C CA . ASP B 1 160 ? 34.625 34.375 33.062 1 34.59 160 ASP B CA 1
ATOM 2581 C C . ASP B 1 160 ? 34.062 34.625 34.469 1 34.59 160 ASP B C 1
ATOM 2583 O O . ASP B 1 160 ? 32.875 34.531 34.719 1 34.59 160 ASP B O 1
#

Radius of gyration: 23.82 Å; Cα contacts (8 Å, |Δi|>4): 344; chains: 2; bounding box: 59×69×78 Å

Secondary structure (DSSP, 8-state):
-----EEPPHHHHHHHHHHHHHHHHHHHHHHHGGG-SBTTTT-HHHHHHHHHHHHHHHHHHHHHTTTS-HHHHHHHHHHHHHHHHHHHHHHHHTTT--SB--TTSSSEETTTEEGGGHHHHHHHHHHIIIIIIHHHHHEEEPPP----------------/-----EEPPHHHHHHHHHHHHHHHHHHHHHHHGGG-SBTTTT-HHHHHHHHHHHHHHHHHHHHHTTTS-HHHHHHHHHHHHHHHHHHHHHHHHTTT--SB--TTSSSEETTTEEGGGHHHHHHHHHHIIIIIIHHHHHEEEPPP----------------

Foldseek 3Di:
DFDDWAADDLVVLLQLQLVVQLVLQVVVDVVVDPPAQQQPRRDPVSSVLSSVLLVVLLVLCVVPVPPDDPVVSLVVSLVSVQVSQCVVQVVCVVVPRRRGFQVVADQADVRRGRCVCSVVSSVVSVCCVPPRSVVSRVDTGGDDDPPPPPPPPPPPPPPD/DFDDWAADDLVVLLQLQLVVQLVLQVVVDVVVDPPAQQQPRRDPVSSVLRSVLLVVLLVLCVVPVPPDDPVVSLVVSLVSVQVSQCVVQVVCVVVPRRRGFQPVADQADVRRGRCVCSVVSSVVSVCCVPPRSVVSRVDTGGDDDPPPPPPPPPPPPPPD

pLDDT: mean 85.32, std 14.98, range [34.5, 97.75]

Organism: Gekko japonicus (NCBI:txid146911)